Protein AF-0000000079398798 (afdb_homodimer)

pLDDT: mean 82.34, std 15.55, range [30.92, 96.56]

Solvent-accessible surface area (backbone atoms only — not comparable to full-atom values): 11859 Å² total; per-residue (Å²): 121,81,65,70,68,65,65,71,45,61,62,50,46,50,55,50,41,52,49,38,39,76,43,37,66,54,52,76,62,84,69,89,60,56,43,48,58,42,17,48,50,38,45,55,50,44,39,55,56,31,44,76,74,73,40,78,67,57,62,67,59,53,52,48,49,53,50,47,41,52,50,56,71,37,50,87,80,44,53,69,67,56,52,50,50,52,50,51,53,49,50,55,52,52,51,53,52,51,56,54,51,59,69,71,101,119,81,65,66,68,71,48,73,49,63,60,52,46,49,54,50,41,52,49,38,39,77,43,36,65,54,51,80,57,86,69,90,60,55,44,48,58,42,17,48,49,38,47,53,52,43,38,57,58,31,42,76,73,73,39,77,66,59,63,68,59,53,53,48,49,54,51,47,41,53,52,57,70,36,50,87,80,45,51,69,67,55,51,51,50,53,49,52,54,49,50,56,52,52,52,53,53,51,55,55,51,58,70,70,102

Radius of gyration: 20.56 Å; Cα contacts (8 Å, |Δi|>4): 139; chains: 2; bounding box: 32×64×50 Å

Structure (mmCIF, N/CA/C/O backbone):
data_AF-0000000079398798-model_v1
#
loop_
_entity.id
_entity.type
_entity.pdbx_description
1 polymer 'Uncharacterized protein'
#
loop_
_atom_site.group_PDB
_atom_site.id
_atom_site.type_symbol
_atom_site.label_atom_id
_atom_site.label_alt_id
_atom_site.label_comp_id
_atom_site.label_asym_id
_atom_site.label_entity_id
_atom_site.label_seq_id
_atom_site.pdbx_PDB_ins_code
_atom_site.Cartn_x
_atom_site.Cartn_y
_atom_site.Cartn_z
_atom_site.occupancy
_atom_site.B_iso_or_equiv
_atom_site.auth_seq_id
_atom_site.auth_comp_id
_atom_site.auth_asym_id
_atom_site.auth_atom_id
_atom_site.pdbx_PDB_model_num
ATOM 1 N N . GLN A 1 1 ? 6.039 13.078 21.422 1 30.95 1 GLN A N 1
ATOM 2 C CA . GLN A 1 1 ? 4.984 12.078 21.594 1 30.95 1 GLN A CA 1
ATOM 3 C C . GLN A 1 1 ? 4.828 11.227 20.344 1 30.95 1 GLN A C 1
ATOM 5 O O . GLN A 1 1 ? 4.285 10.125 20.406 1 30.95 1 GLN A O 1
ATOM 10 N N . LEU A 1 2 ? 4.879 11.797 19.234 1 42.41 2 LEU A N 1
ATOM 11 C CA . LEU A 1 2 ? 4.887 11.156 17.922 1 42.41 2 LEU A CA 1
ATOM 12 C C . LEU A 1 2 ? 5.922 10.039 17.875 1 42.41 2 LEU A C 1
ATOM 14 O O . LEU A 1 2 ? 6.191 9.477 16.812 1 42.41 2 LEU A O 1
ATOM 18 N N . HIS A 1 3 ? 6.832 10.07 18.875 1 42.47 3 HIS A N 1
ATOM 19 C CA . HIS A 1 3 ? 7.914 9.094 18.906 1 42.47 3 HIS A CA 1
ATOM 20 C C . HIS A 1 3 ? 7.375 7.672 18.828 1 42.47 3 HIS A C 1
ATOM 22 O O . HIS A 1 3 ? 8.078 6.758 18.391 1 42.47 3 HIS A O 1
ATOM 28 N N . GLN A 1 4 ? 6.289 7.559 19.609 1 45.97 4 GLN A N 1
ATOM 29 C CA . GLN A 1 4 ? 5.977 6.199 20.031 1 45.97 4 GLN A CA 1
ATOM 30 C C . GLN A 1 4 ? 5.629 5.32 18.828 1 45.97 4 GLN A C 1
ATOM 32 O O . GLN A 1 4 ? 5.621 4.09 18.938 1 45.97 4 GLN A O 1
ATOM 37 N N . TRP A 1 5 ? 5.047 5.949 17.859 1 48.31 5 TRP A N 1
ATOM 38 C CA . TRP A 1 5 ? 4.516 5.043 16.859 1 48.31 5 TRP A CA 1
ATOM 39 C C . TRP A 1 5 ? 5.617 4.566 15.914 1 48.31 5 TRP A C 1
ATOM 41 O O . TRP A 1 5 ? 5.34 3.959 14.875 1 48.31 5 TRP A O 1
ATOM 51 N N . GLN A 1 6 ? 6.758 5.223 16.016 1 48.44 6 GLN A N 1
ATOM 52 C CA . GLN A 1 6 ? 7.824 4.805 15.117 1 48.44 6 GLN A CA 1
ATOM 53 C C . GLN A 1 6 ? 7.906 3.283 15.031 1 48.44 6 GLN A C 1
ATOM 55 O O . GLN A 1 6 ? 8.492 2.738 14.094 1 48.44 6 GLN A O 1
ATOM 60 N N . GLU A 1 7 ? 7.777 2.717 16.188 1 51.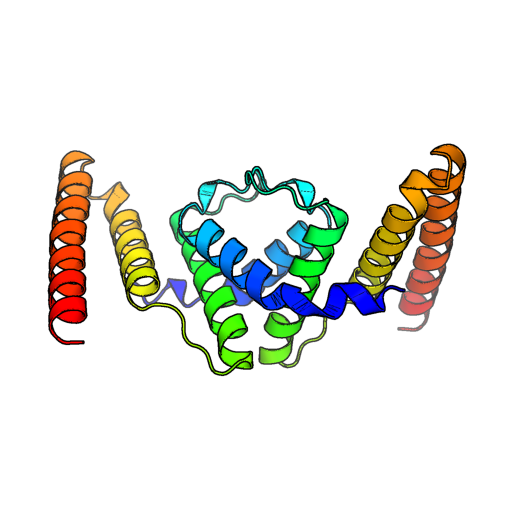09 7 GLU A N 1
ATOM 61 C CA . GLU A 1 7 ? 8.258 1.339 16.25 1 51.09 7 GLU A CA 1
ATOM 62 C C . GLU A 1 7 ? 7.609 0.487 15.156 1 51.09 7 GLU A C 1
ATOM 64 O O . GLU A 1 7 ? 8.297 -0.058 14.297 1 51.09 7 GLU A O 1
ATOM 69 N N . ASP A 1 8 ? 6.602 -0.432 15.438 1 61 8 ASP A N 1
ATOM 70 C CA . ASP A 1 8 ? 6.117 -1.717 14.945 1 61 8 ASP A CA 1
ATOM 71 C C . ASP A 1 8 ? 5.332 -1.545 13.641 1 61 8 ASP A C 1
ATOM 73 O O . ASP A 1 8 ? 4.488 -2.377 13.305 1 61 8 ASP A O 1
ATOM 77 N N . GLY A 1 9 ? 5.625 -0.401 13.016 1 77.81 9 GLY A N 1
ATOM 78 C CA . GLY A 1 9 ? 4.844 -0.151 11.812 1 77.81 9 GLY A CA 1
ATOM 79 C C . GLY A 1 9 ? 5.25 -1.029 10.641 1 77.81 9 GLY A C 1
ATOM 80 O O . GLY A 1 9 ? 4.414 -1.389 9.812 1 77.81 9 GLY A O 1
ATOM 81 N N . SER A 1 10 ? 6.492 -1.399 10.695 1 82.88 10 SER A N 1
ATOM 82 C CA . SER A 1 10 ? 6.984 -2.203 9.578 1 82.88 10 SER A CA 1
ATOM 83 C C . SER A 1 10 ? 6.293 -3.561 9.531 1 82.88 10 SER A C 1
ATOM 85 O O . SER A 1 10 ? 5.879 -4.012 8.461 1 82.88 10 SER A O 1
ATOM 87 N N . GLU A 1 11 ? 6.215 -4.094 10.742 1 84.62 11 GLU A N 1
ATOM 88 C CA . GLU A 1 11 ? 5.562 -5.398 10.797 1 84.62 11 GLU A CA 1
ATOM 89 C C . GLU A 1 11 ? 4.098 -5.305 10.375 1 84.62 11 GLU A C 1
ATOM 91 O O . GLU A 1 11 ? 3.584 -6.188 9.688 1 84.62 11 GLU A O 1
ATOM 96 N N . LYS A 1 12 ? 3.521 -4.23 10.82 1 86.5 12 LYS A N 1
ATOM 97 C CA . LYS A 1 12 ? 2.121 -4.031 10.461 1 86.5 12 LYS A CA 1
ATOM 98 C C . LYS A 1 12 ? 1.965 -3.812 8.961 1 86.5 12 LYS A C 1
ATOM 100 O O . LYS A 1 12 ? 1.035 -4.336 8.344 1 86.5 12 LYS A O 1
ATOM 105 N N . VAL A 1 13 ? 2.816 -3.158 8.391 1 88.56 13 VAL A N 1
ATOM 106 C CA . VAL A 1 13 ? 2.803 -2.891 6.953 1 88.56 13 VAL A CA 1
ATOM 107 C C . VAL A 1 13 ? 2.955 -4.199 6.184 1 88.56 13 VAL A C 1
ATOM 109 O O . VAL A 1 13 ? 2.242 -4.438 5.203 1 88.56 13 VAL A O 1
ATOM 112 N N . ASP A 1 14 ? 3.816 -4.992 6.785 1 89.31 14 ASP A N 1
ATOM 113 C CA . ASP A 1 14 ? 4.035 -6.297 6.16 1 89.31 14 ASP A CA 1
ATOM 114 C C . ASP A 1 14 ? 2.729 -7.082 6.059 1 89.31 14 ASP A C 1
ATOM 116 O O . ASP A 1 14 ? 2.375 -7.57 4.984 1 89.31 14 ASP A O 1
ATOM 120 N N . VAL A 1 15 ? 2.107 -7.129 7.152 1 88.25 15 VAL A N 1
ATOM 121 C CA . VAL A 1 15 ? 0.877 -7.902 7.262 1 88.25 15 VAL A CA 1
ATOM 122 C C . VAL A 1 15 ? -0.188 -7.309 6.34 1 88.25 15 VAL A C 1
ATOM 124 O O . VAL A 1 15 ? -0.876 -8.039 5.625 1 88.25 15 VAL A O 1
ATOM 127 N N . ILE A 1 16 ? -0.268 -6.012 6.281 1 88.56 16 ILE A N 1
ATOM 128 C CA . ILE A 1 16 ? -1.282 -5.316 5.492 1 88.56 16 ILE A CA 1
ATOM 129 C C . ILE A 1 16 ? -0.994 -5.5 4.004 1 88.56 16 ILE A C 1
ATOM 131 O O . ILE A 1 16 ? -1.901 -5.789 3.221 1 88.56 16 ILE A O 1
ATOM 135 N N . LEU A 1 17 ? 0.243 -5.367 3.625 1 91.12 17 LEU A N 1
ATOM 136 C CA . LEU A 1 17 ? 0.594 -5.5 2.217 1 91.12 17 LEU A CA 1
ATOM 137 C C . LEU A 1 17 ? 0.355 -6.926 1.73 1 91.12 17 LEU A C 1
ATOM 139 O O . LEU A 1 17 ? -0.149 -7.133 0.624 1 91.12 17 LEU A O 1
ATOM 143 N N . GLN A 1 18 ? 0.633 -7.863 2.59 1 91.44 18 GLN A N 1
ATOM 144 C CA . GLN A 1 18 ? 0.39 -9.25 2.223 1 91.44 18 GLN A CA 1
ATOM 145 C C . GLN A 1 18 ? -1.103 -9.531 2.066 1 91.44 18 GLN A C 1
ATOM 147 O O . GLN A 1 18 ? -1.515 -10.242 1.151 1 91.44 18 GLN A O 1
ATOM 152 N N . ALA A 1 19 ? -1.822 -8.945 2.975 1 88.62 19 ALA A N 1
ATOM 153 C CA . ALA A 1 19 ? -3.273 -9.094 2.9 1 88.62 19 ALA A CA 1
ATOM 154 C C . ALA A 1 19 ? -3.824 -8.469 1.623 1 88.62 19 ALA A C 1
ATOM 156 O O . ALA A 1 19 ? -4.73 -9.016 0.995 1 88.62 19 ALA A O 1
ATOM 157 N N . LEU A 1 20 ? -3.254 -7.316 1.238 1 88.62 20 LEU A N 1
ATOM 158 C CA . LEU A 1 20 ? -3.693 -6.629 0.028 1 88.62 20 LEU A CA 1
ATOM 159 C C . LEU A 1 20 ? -3.381 -7.461 -1.213 1 88.62 20 LEU A C 1
ATOM 161 O O . LEU A 1 20 ? -4.152 -7.461 -2.174 1 88.62 20 LEU A O 1
ATOM 165 N N . ILE A 1 21 ? -2.309 -8.102 -1.188 1 91.25 21 ILE A N 1
ATOM 166 C CA . ILE A 1 21 ? -1.937 -8.961 -2.305 1 91.25 21 ILE A CA 1
ATOM 167 C C . ILE A 1 21 ? -2.908 -10.133 -2.395 1 91.25 21 ILE A C 1
ATOM 169 O O . ILE A 1 21 ? -3.307 -10.539 -3.49 1 91.25 21 ILE A O 1
ATOM 173 N N . ALA A 1 22 ? -3.301 -10.648 -1.231 1 88.25 22 ALA A N 1
ATOM 174 C CA . ALA A 1 22 ? -4.199 -11.797 -1.182 1 88.25 22 ALA A CA 1
ATOM 175 C C . ALA A 1 22 ? -5.617 -11.406 -1.593 1 88.25 22 ALA A C 1
ATOM 177 O O . ALA A 1 22 ? -6.352 -12.211 -2.166 1 88.25 22 ALA A O 1
ATOM 178 N N . CYS A 1 23 ? -5.934 -10.219 -1.385 1 86.88 23 CYS A N 1
ATOM 179 C CA . CYS A 1 23 ? -7.262 -9.711 -1.702 1 86.88 23 CYS A CA 1
ATOM 180 C C . CYS A 1 23 ? -7.184 -8.328 -2.33 1 86.88 23 CYS A C 1
ATOM 182 O O . CYS A 1 23 ? -7.66 -7.352 -1.75 1 86.88 23 CYS A O 1
ATOM 184 N N . PRO A 1 24 ? -6.777 -8.266 -3.555 1 83.19 24 PRO A N 1
ATOM 185 C CA . PRO A 1 24 ? -6.508 -6.953 -4.148 1 83.19 24 PRO A CA 1
ATOM 186 C C . PRO A 1 24 ? -7.781 -6.156 -4.43 1 83.19 24 PRO A C 1
ATOM 188 O O . PRO A 1 24 ? -7.73 -4.934 -4.562 1 83.19 24 PRO A O 1
ATOM 191 N N . SER A 1 25 ? -8.938 -6.812 -4.469 1 75.12 25 SER A N 1
ATOM 192 C CA . SER A 1 25 ? -10.188 -6.141 -4.82 1 75.12 25 SER A CA 1
ATOM 193 C C . SER A 1 25 ? -10.766 -5.395 -3.625 1 75.12 25 SER A C 1
ATOM 195 O O . SER A 1 25 ? -11.789 -4.715 -3.746 1 75.12 25 SER A O 1
ATOM 197 N N . GLN A 1 26 ? -10.156 -5.391 -2.58 1 69.56 26 GLN A N 1
ATOM 198 C CA . GLN A 1 26 ? -10.703 -4.785 -1.369 1 69.56 26 GLN A CA 1
ATOM 199 C C . GLN A 1 26 ? -10.539 -3.27 -1.391 1 69.56 26 GLN A C 1
ATOM 201 O O . GLN A 1 26 ? -11.141 -2.562 -0.581 1 69.56 26 GLN A O 1
ATOM 206 N N . LEU A 1 27 ? -9.984 -2.74 -2.41 1 63.16 27 LEU A N 1
ATOM 207 C CA . LEU A 1 27 ? -9.844 -1.288 -2.451 1 63.16 27 LEU A CA 1
ATOM 208 C C . LEU A 1 27 ? -10.922 -0.664 -3.33 1 63.16 27 LEU A C 1
ATOM 210 O O . LEU A 1 27 ? -11.305 -1.236 -4.355 1 63.16 27 LEU A O 1
ATOM 214 N N . ARG A 1 28 ? -11.945 0.018 -2.633 1 57.12 28 ARG A N 1
ATOM 215 C CA . ARG A 1 28 ? -13.023 0.655 -3.373 1 57.12 28 ARG A CA 1
ATOM 216 C C . ARG A 1 28 ? -12.516 1.843 -4.18 1 57.12 28 ARG A C 1
ATOM 218 O O . ARG A 1 28 ? -13.281 2.75 -4.512 1 57.12 28 ARG A O 1
ATOM 225 N N . PHE A 1 29 ? -11.211 1.756 -4.496 1 56.06 29 PHE A N 1
ATOM 226 C CA . PHE A 1 29 ? -10.852 3.014 -5.145 1 56.06 29 PHE A CA 1
ATOM 227 C C . PHE A 1 29 ? -11.289 3.014 -6.602 1 56.06 29 PHE A C 1
ATOM 229 O O . PHE A 1 29 ? -11.484 1.952 -7.199 1 56.06 29 PHE A O 1
ATOM 236 N N . GLY A 1 30 ? -11.953 4.012 -7.074 1 48.78 30 GLY A N 1
ATOM 237 C CA . GLY A 1 30 ? -12.469 4.312 -8.398 1 48.78 30 GLY A CA 1
ATOM 238 C C . GLY A 1 30 ? -11.656 3.682 -9.516 1 48.78 30 GLY A C 1
ATOM 239 O O . GLY A 1 30 ? -12.023 3.775 -10.688 1 48.78 30 GLY A O 1
ATOM 240 N N . GLN A 1 31 ? -10.352 3.73 -9.383 1 54.81 31 GLN A N 1
ATOM 241 C CA . GLN A 1 31 ? -9.648 3.467 -10.641 1 54.81 31 GLN A CA 1
ATOM 242 C C . GLN A 1 31 ? -9.797 2.004 -11.055 1 54.81 31 GLN A C 1
ATOM 244 O O . GLN A 1 31 ? -9.75 1.108 -10.211 1 54.81 31 GLN A O 1
ATOM 249 N N . LYS A 1 32 ? -10.039 1.904 -12.234 1 61.38 32 LYS A N 1
ATOM 250 C CA . LYS A 1 32 ? -10.312 0.686 -12.992 1 61.38 32 LYS A CA 1
ATOM 251 C C . LYS A 1 32 ? -9.094 -0.234 -13.008 1 61.38 32 LYS A C 1
ATOM 253 O O . LYS A 1 32 ? -8.242 -0.128 -13.898 1 61.38 32 LYS A O 1
ATOM 258 N N . CYS A 1 33 ? -8.453 -0.68 -12.023 1 67.88 33 CYS A N 1
ATOM 259 C CA . CYS A 1 33 ? -7.402 -1.684 -12.117 1 67.88 33 CYS A CA 1
ATOM 260 C C . CYS A 1 33 ? -7.957 -3.082 -11.867 1 67.88 33 CYS A C 1
ATOM 262 O O . CYS A 1 33 ? -8.812 -3.271 -11.008 1 67.88 33 CYS A O 1
ATOM 264 N N . SER A 1 34 ? -7.75 -3.957 -12.852 1 79.19 34 SER A N 1
ATOM 265 C CA . SER A 1 34 ? -8.094 -5.352 -12.578 1 79.19 34 SER A CA 1
ATOM 266 C C . SER A 1 34 ? -7.52 -5.812 -11.242 1 79.19 34 SER A C 1
ATOM 268 O O . SER A 1 34 ? -6.465 -5.34 -10.82 1 79.19 34 SER A O 1
ATOM 270 N N . PRO A 1 35 ? -8.203 -6.66 -10.555 1 82.56 35 PRO A N 1
ATOM 271 C CA . PRO A 1 35 ? -7.746 -7.141 -9.242 1 82.56 35 PRO A CA 1
ATOM 272 C C . PRO A 1 35 ? -6.348 -7.742 -9.297 1 82.56 35 PRO A C 1
ATOM 274 O O . PRO A 1 35 ? -5.539 -7.52 -8.391 1 82.56 35 PRO A O 1
ATOM 277 N N . GLN A 1 36 ? -6.051 -8.445 -10.352 1 86.81 36 GLN A N 1
ATOM 278 C CA . GLN A 1 36 ? -4.762 -9.125 -10.414 1 86.81 36 GLN A CA 1
ATOM 279 C C . GLN A 1 36 ? -3.635 -8.141 -10.719 1 86.81 36 GLN A C 1
ATOM 281 O O . GLN A 1 36 ? -2.512 -8.312 -10.234 1 86.81 36 GLN A O 1
ATOM 286 N N . ARG A 1 37 ? -4.02 -7.203 -11.508 1 82.75 37 ARG A N 1
ATOM 287 C CA . ARG A 1 37 ? -3.029 -6.164 -11.773 1 82.75 37 ARG A CA 1
ATOM 288 C C . ARG A 1 37 ? -2.717 -5.367 -10.516 1 82.75 37 ARG A C 1
ATOM 290 O O . ARG A 1 37 ? -1.563 -5.008 -10.273 1 82.75 37 ARG A O 1
ATOM 297 N N . LEU A 1 38 ? -3.75 -5.133 -9.797 1 86.12 38 LEU A N 1
ATOM 298 C CA . LEU A 1 38 ? -3.547 -4.43 -8.539 1 86.12 38 LEU A CA 1
ATOM 299 C C . LEU A 1 38 ? -2.703 -5.266 -7.582 1 86.12 38 LEU A C 1
ATOM 301 O O . LEU A 1 38 ? -1.793 -4.746 -6.934 1 86.12 38 LEU A O 1
ATOM 305 N N . GLY A 1 39 ? -3.049 -6.504 -7.516 1 90.19 39 GLY A N 1
ATOM 306 C CA . GLY A 1 39 ? -2.242 -7.383 -6.684 1 90.19 39 GLY A CA 1
ATOM 307 C C . GLY A 1 39 ? -0.769 -7.363 -7.051 1 90.19 39 GLY A C 1
ATOM 308 O O . GLY A 1 39 ? 0.094 -7.379 -6.168 1 90.19 39 GLY A O 1
ATOM 309 N N . TRP A 1 40 ? -0.563 -7.273 -8.344 1 89.56 40 TRP A N 1
ATOM 310 C CA . TRP A 1 40 ? 0.815 -7.215 -8.82 1 89.56 40 TRP A CA 1
ATOM 311 C C . TRP A 1 40 ? 1.499 -5.934 -8.352 1 89.56 40 TRP A C 1
ATOM 313 O O . TRP A 1 40 ? 2.674 -5.953 -7.973 1 89.56 40 TRP A O 1
ATOM 323 N N . LEU A 1 41 ? 0.787 -4.918 -8.406 1 90.38 41 LEU A N 1
ATOM 324 C CA . LEU A 1 41 ? 1.349 -3.654 -7.949 1 90.38 41 LEU A CA 1
ATOM 325 C C . LEU A 1 41 ? 1.706 -3.723 -6.469 1 90.38 41 LEU A C 1
ATOM 327 O O . LEU A 1 41 ? 2.756 -3.227 -6.055 1 90.38 41 LEU A O 1
ATOM 331 N N . TRP A 1 42 ? 0.845 -4.348 -5.641 1 92.06 42 TRP A N 1
ATOM 332 C CA . TRP A 1 42 ? 1.126 -4.49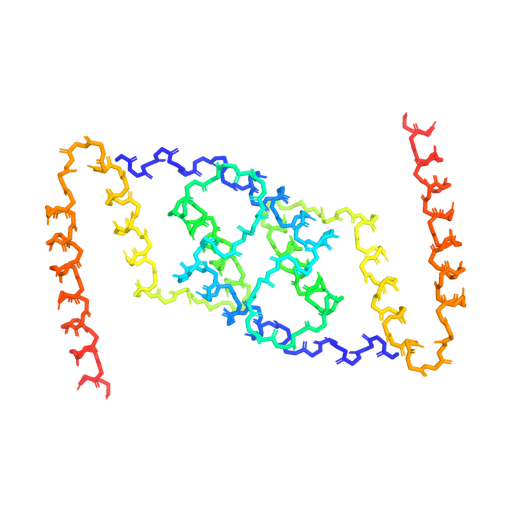2 -4.219 1 92.06 42 TRP A CA 1
ATOM 333 C C . TRP A 1 42 ? 2.328 -5.402 -3.992 1 92.06 42 TRP A C 1
ATOM 335 O O . TRP A 1 42 ? 3.098 -5.203 -3.047 1 92.06 42 TRP A O 1
ATOM 345 N N . LEU A 1 43 ? 2.486 -6.316 -4.793 1 94.06 43 LEU A N 1
ATOM 346 C CA . LEU A 1 43 ? 3.646 -7.195 -4.703 1 94.06 43 LEU A CA 1
ATOM 347 C C . LEU A 1 43 ? 4.938 -6.414 -4.93 1 94.06 43 LEU A C 1
ATOM 349 O O . LEU A 1 43 ? 5.926 -6.621 -4.215 1 94.06 43 LEU A O 1
ATOM 353 N N . LEU A 1 44 ? 4.93 -5.543 -5.914 1 91.69 44 LEU A N 1
ATOM 354 C CA . LEU A 1 44 ? 6.09 -4.691 -6.16 1 91.69 44 LEU A CA 1
ATOM 355 C C . LEU A 1 44 ? 6.414 -3.846 -4.934 1 91.69 44 LEU A C 1
ATOM 357 O O . LEU A 1 44 ? 7.578 -3.73 -4.543 1 91.69 44 LEU A O 1
ATOM 361 N N . VAL A 1 45 ? 5.41 -3.312 -4.363 1 92.69 45 VAL A N 1
ATOM 362 C CA . VAL A 1 45 ? 5.582 -2.469 -3.182 1 92.69 45 VAL A CA 1
ATOM 363 C C . VAL A 1 45 ? 6.168 -3.295 -2.039 1 92.69 45 VAL A C 1
ATOM 365 O O . VAL A 1 45 ? 7.121 -2.867 -1.384 1 92.69 45 VAL A O 1
ATOM 368 N N . LEU A 1 46 ? 5.562 -4.453 -1.842 1 94.62 46 LEU A N 1
ATOM 369 C CA . LEU A 1 46 ? 6.031 -5.312 -0.761 1 94.62 46 LEU A CA 1
ATOM 370 C C . LEU A 1 46 ? 7.488 -5.715 -0.976 1 94.62 46 LEU A C 1
ATOM 372 O O . LEU A 1 46 ? 8.266 -5.762 -0.023 1 94.62 46 LEU A O 1
ATOM 376 N N . GLN A 1 47 ? 7.82 -5.98 -2.152 1 93 47 GLN A N 1
ATOM 377 C CA . GLN A 1 47 ? 9.188 -6.371 -2.471 1 93 47 GLN A CA 1
ATOM 378 C C . GLN A 1 47 ? 10.18 -5.277 -2.078 1 93 47 GLN A C 1
ATOM 380 O O . GLN A 1 47 ? 11.195 -5.551 -1.432 1 93 47 GLN A O 1
ATOM 385 N N . LYS A 1 48 ? 9.875 -4.113 -2.475 1 91.06 48 LYS A N 1
ATOM 386 C CA . LYS A 1 48 ? 10.773 -3.008 -2.143 1 91.06 48 LYS A CA 1
ATOM 387 C C . LYS A 1 48 ? 10.758 -2.725 -0.643 1 91.06 48 LYS A C 1
ATOM 389 O O . LYS A 1 48 ? 11.805 -2.418 -0.057 1 91.06 48 LYS A O 1
ATOM 394 N N . TRP A 1 49 ? 9.672 -2.83 -0.089 1 91.56 49 TRP A N 1
ATOM 395 C CA . TRP A 1 49 ? 9.523 -2.617 1.348 1 91.56 49 TRP A CA 1
ATOM 396 C C . TRP A 1 49 ? 10.383 -3.602 2.135 1 91.56 49 TRP A C 1
ATOM 398 O O . TRP A 1 49 ? 11.156 -3.199 3.008 1 91.56 49 TRP A O 1
ATOM 408 N N . LEU A 1 50 ? 10.25 -4.797 1.771 1 93.5 50 LEU A N 1
ATOM 409 C CA . LEU A 1 50 ? 10.969 -5.836 2.5 1 93.5 50 LEU A CA 1
ATOM 410 C C . LEU A 1 50 ? 12.469 -5.758 2.223 1 93.5 50 LEU A C 1
ATOM 412 O O . LEU A 1 50 ? 13.281 -6.094 3.088 1 93.5 50 LEU A O 1
ATOM 416 N N . SER A 1 51 ? 12.789 -5.324 1.057 1 91.25 51 SER A N 1
ATOM 417 C CA . SER A 1 51 ? 14.195 -5.215 0.683 1 91.25 51 SER A CA 1
ATOM 418 C C . SER A 1 51 ? 14.938 -4.254 1.604 1 91.25 51 SER A C 1
ATOM 420 O O . SER A 1 51 ? 16.125 -4.434 1.863 1 91.25 51 SER A O 1
ATOM 422 N N . TRP A 1 52 ? 14.375 -3.314 2.156 1 85.69 52 TRP A N 1
ATOM 423 C CA . TRP A 1 52 ? 14.992 -2.359 3.07 1 85.69 52 TRP A CA 1
ATOM 424 C C . TRP A 1 52 ? 15.508 -3.061 4.32 1 85.69 52 TRP A C 1
ATOM 426 O O . TRP A 1 52 ? 16.516 -2.656 4.895 1 85.69 52 TRP A O 1
ATOM 436 N N . ASP A 1 53 ? 14.727 -3.951 4.695 1 88.06 53 ASP A N 1
ATOM 437 C CA . ASP A 1 53 ? 15.133 -4.738 5.855 1 88.06 53 ASP A CA 1
ATOM 438 C C . ASP A 1 53 ? 15.898 -5.988 5.43 1 88.06 53 ASP A C 1
ATOM 440 O O . ASP A 1 53 ? 16.156 -6.875 6.246 1 88.06 53 ASP A O 1
ATOM 444 N N . GLN A 1 54 ? 16.234 -6.07 4.199 1 91.75 54 GLN A N 1
ATOM 445 C CA . GLN A 1 54 ? 16.938 -7.215 3.629 1 91.75 54 GLN A CA 1
ATOM 446 C C . GLN A 1 54 ? 16.109 -8.492 3.754 1 91.75 54 GLN A C 1
ATOM 448 O O . GLN A 1 54 ? 16.656 -9.57 3.996 1 91.75 54 GLN A O 1
ATOM 453 N N . LYS A 1 55 ? 14.844 -8.25 3.758 1 93.62 55 LYS A N 1
ATOM 454 C CA . LYS A 1 55 ? 13.922 -9.383 3.703 1 93.62 55 LYS A CA 1
ATOM 455 C C . LYS A 1 55 ? 13.391 -9.594 2.285 1 93.62 55 LYS A C 1
ATOM 457 O O . LYS A 1 55 ? 13.562 -8.727 1.421 1 93.62 55 LYS A O 1
ATOM 462 N N . THR A 1 56 ? 12.852 -10.797 2.076 1 91.69 56 THR A N 1
ATOM 463 C CA . THR A 1 56 ? 12.32 -11.117 0.753 1 91.69 56 THR A CA 1
ATOM 464 C C . THR A 1 56 ? 10.844 -11.484 0.835 1 91.69 56 THR A C 1
ATOM 466 O O . THR A 1 56 ? 10.344 -11.852 1.903 1 91.69 56 THR A O 1
ATOM 469 N N . VAL A 1 57 ? 10.156 -11.289 -0.207 1 92.12 57 VAL A N 1
ATOM 470 C CA . VAL A 1 57 ? 8.758 -11.688 -0.301 1 92.12 57 VAL A CA 1
ATOM 471 C C . VAL A 1 57 ? 8.656 -13.211 -0.358 1 92.12 57 VAL A C 1
ATOM 473 O O . VAL A 1 57 ? 9.461 -13.867 -1.027 1 92.12 57 VAL A O 1
ATOM 476 N N . PRO A 1 58 ? 7.691 -13.766 0.348 1 90.62 58 PRO A N 1
ATOM 477 C CA . PRO A 1 58 ? 7.484 -15.211 0.26 1 90.62 58 PRO A CA 1
ATOM 478 C C . PRO A 1 58 ? 7.297 -15.695 -1.176 1 90.62 58 PRO A C 1
ATOM 480 O O . PRO A 1 58 ? 6.484 -15.133 -1.918 1 90.62 58 PRO A O 1
ATOM 483 N N . ALA A 1 59 ? 7.961 -16.703 -1.499 1 89.31 59 ALA A N 1
ATOM 484 C CA . ALA A 1 59 ? 7.93 -17.234 -2.854 1 89.31 59 ALA A CA 1
ATOM 485 C C . ALA A 1 59 ? 6.516 -17.656 -3.246 1 89.31 59 ALA A C 1
ATOM 487 O O . ALA A 1 59 ? 6.109 -17.484 -4.398 1 89.31 59 ALA A O 1
ATOM 488 N N . ALA A 1 60 ? 5.797 -18.234 -2.266 1 90.19 60 ALA A N 1
ATOM 489 C CA . ALA A 1 60 ? 4.434 -18.688 -2.531 1 90.19 60 ALA A CA 1
ATOM 490 C C . ALA A 1 60 ? 3.547 -17.531 -2.98 1 90.19 60 ALA A C 1
ATOM 492 O O . ALA A 1 60 ? 2.752 -17.688 -3.912 1 90.19 60 ALA A O 1
ATOM 493 N N . LEU A 1 61 ? 3.738 -16.453 -2.293 1 91.69 61 LEU A N 1
ATOM 494 C CA . LEU A 1 61 ? 2.951 -15.266 -2.627 1 91.69 61 LEU A CA 1
ATOM 495 C C . LEU A 1 61 ? 3.318 -14.742 -4.012 1 91.69 61 LEU A C 1
ATOM 497 O O . LEU A 1 61 ? 2.439 -14.375 -4.797 1 91.69 61 LEU A O 1
ATOM 501 N N . GLN A 1 62 ? 4.527 -14.703 -4.301 1 91.38 62 GLN A N 1
ATOM 502 C CA . GLN A 1 62 ? 5.023 -14.258 -5.598 1 91.38 62 GLN A CA 1
ATOM 503 C C . GLN A 1 62 ? 4.527 -15.172 -6.719 1 91.38 62 GLN A C 1
ATOM 505 O O . GLN A 1 62 ? 4.039 -14.688 -7.742 1 91.38 62 GLN A O 1
ATOM 510 N N . ARG A 1 63 ? 4.625 -16.469 -6.566 1 91.69 63 ARG A N 1
ATOM 511 C CA . ARG A 1 63 ? 4.199 -17.453 -7.566 1 91.69 63 ARG A CA 1
ATOM 512 C C . ARG A 1 63 ? 2.695 -17.375 -7.801 1 91.69 63 ARG A C 1
ATOM 514 O O . ARG A 1 63 ? 2.234 -17.422 -8.945 1 91.69 63 ARG A O 1
ATOM 521 N N . GLU A 1 64 ? 2 -17.203 -6.691 1 93 64 GLU A N 1
ATOM 522 C CA . GLU A 1 64 ? 0.546 -17.109 -6.797 1 93 64 GLU A CA 1
ATOM 523 C C . GLU A 1 64 ? 0.118 -15.875 -7.574 1 93 64 GLU A C 1
ATOM 525 O O . GLU A 1 64 ? -0.761 -15.945 -8.43 1 93 64 GLU A O 1
ATOM 530 N N . THR A 1 65 ? 0.728 -14.773 -7.254 1 92.88 65 THR A N 1
ATOM 531 C CA . THR A 1 65 ? 0.38 -13.523 -7.93 1 92.88 65 THR A CA 1
ATOM 532 C C . THR A 1 65 ? 0.672 -13.625 -9.43 1 92.88 65 THR A C 1
ATOM 534 O O . THR A 1 65 ? -0.142 -13.203 -10.25 1 92.88 65 THR A O 1
ATOM 537 N N . LYS A 1 66 ? 1.825 -14.227 -9.711 1 90.81 66 LYS A N 1
ATOM 538 C CA . LYS A 1 66 ? 2.193 -14.383 -11.109 1 90.81 66 LYS A CA 1
ATOM 539 C C . LYS A 1 66 ? 1.224 -15.312 -11.836 1 90.81 66 LYS A C 1
ATOM 541 O O . LYS A 1 66 ? 0.861 -15.07 -12.984 1 90.81 66 LYS A O 1
ATOM 546 N N . PHE A 1 67 ? 0.844 -16.359 -11.188 1 94.56 67 PHE A N 1
ATOM 547 C CA . PHE A 1 67 ? -0.098 -17.297 -11.781 1 94.56 67 PHE A CA 1
ATOM 548 C C . PHE A 1 67 ? -1.451 -16.641 -12.016 1 94.56 67 PHE A C 1
ATOM 550 O O . PHE A 1 67 ? -2.072 -16.844 -13.062 1 94.56 67 PHE A O 1
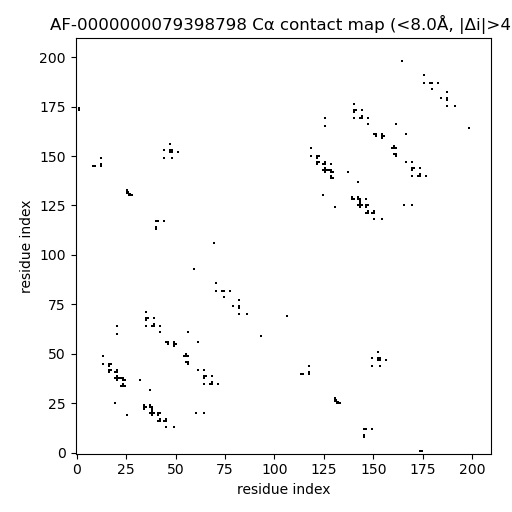ATOM 557 N N . LEU A 1 68 ? -1.927 -15.805 -11.039 1 93 68 LEU A N 1
ATOM 558 C CA . LEU A 1 68 ? -3.203 -15.109 -11.156 1 93 68 LEU A CA 1
ATOM 559 C C . LEU A 1 68 ? -3.172 -14.109 -12.312 1 93 68 LEU A C 1
ATOM 561 O O . LEU A 1 68 ? -4.184 -13.906 -12.984 1 93 68 LEU A O 1
ATOM 565 N N . LEU A 1 69 ? -2.025 -13.516 -12.562 1 90 69 LEU A N 1
ATOM 566 C CA . LEU A 1 69 ? -1.877 -12.633 -13.711 1 90 69 LEU A CA 1
ATOM 567 C C . LEU A 1 69 ? -2.025 -13.414 -15.016 1 90 69 LEU A C 1
ATOM 569 O O . LEU A 1 69 ? -2.631 -12.922 -15.969 1 90 69 LEU A O 1
ATOM 573 N N . LEU A 1 70 ? -1.45 -14.617 -15.031 1 91.5 70 LEU A N 1
ATOM 574 C CA . LEU A 1 70 ? -1.558 -15.477 -16.219 1 91.5 70 LEU A CA 1
ATOM 575 C C . LEU A 1 70 ? -3.008 -15.867 -16.469 1 91.5 70 LEU A C 1
ATOM 577 O O . LEU A 1 70 ? -3.471 -15.844 -17.609 1 91.5 70 LEU A O 1
ATOM 581 N N . LEU A 1 71 ? -3.736 -16.172 -15.414 1 92.12 71 LEU A N 1
ATOM 582 C CA . LEU A 1 71 ? -5.145 -16.531 -15.555 1 92.12 71 LEU A CA 1
ATOM 583 C C . LEU A 1 71 ? -5.945 -15.359 -16.125 1 92.12 71 LEU A C 1
ATOM 585 O O . LEU A 1 71 ? -6.824 -15.555 -16.969 1 92.12 71 LEU A O 1
ATOM 589 N N . GLU A 1 72 ? -5.613 -14.219 -15.688 1 88.44 72 GLU A N 1
ATOM 590 C CA . GLU A 1 72 ? -6.293 -13.023 -16.188 1 88.44 72 GLU A CA 1
ATOM 591 C C . GLU A 1 72 ? -6.043 -12.828 -17.672 1 88.44 72 GLU A C 1
ATOM 593 O O . GLU A 1 72 ? -6.945 -12.438 -18.422 1 88.44 72 GLU A O 1
ATOM 598 N N . GLU A 1 73 ? -4.875 -13.062 -18.047 1 87 73 GLU A N 1
ATOM 599 C CA . GLU A 1 73 ? -4.535 -12.93 -19.453 1 87 73 GLU A CA 1
ATOM 600 C C . GLU A 1 73 ? -5.32 -13.922 -20.312 1 87 73 GLU A C 1
ATOM 602 O O . GLU A 1 73 ? -5.613 -13.656 -21.469 1 87 73 GLU A O 1
ATOM 607 N N . LEU A 1 74 ? -5.684 -14.984 -19.781 1 91.5 74 LEU A N 1
ATOM 608 C CA . LEU A 1 74 ? -6.375 -16.047 -20.5 1 91.5 74 LEU A CA 1
ATOM 609 C C . LEU A 1 74 ? -7.887 -15.883 -20.406 1 91.5 74 LEU A C 1
ATOM 611 O O . LEU A 1 74 ? -8.641 -16.609 -21.031 1 91.5 74 LEU A O 1
ATOM 615 N N . GLU A 1 75 ? -8.352 -14.953 -19.641 1 86.62 75 GLU A N 1
ATOM 616 C CA . GLU A 1 75 ? -9.766 -14.82 -19.297 1 86.62 75 GLU A CA 1
ATOM 617 C C . GLU A 1 75 ? -10.625 -14.672 -20.547 1 86.62 75 GLU A C 1
ATOM 619 O O . GLU A 1 75 ? -11.734 -15.211 -20.609 1 86.62 75 GLU A O 1
ATOM 624 N N . LYS A 1 76 ? -10.141 -13.961 -21.438 1 89.5 76 LYS A N 1
ATOM 625 C CA . LYS A 1 76 ? -10.922 -13.742 -22.656 1 89.5 76 LYS A CA 1
ATOM 626 C C . LYS A 1 76 ? -10.891 -14.977 -23.547 1 89.5 76 LYS A C 1
ATOM 628 O O . LYS A 1 76 ? -11.781 -15.172 -24.375 1 89.5 76 LYS A O 1
ATOM 633 N N . ASP A 1 77 ? -9.93 -15.758 -23.453 1 92.62 77 ASP A N 1
ATOM 634 C CA . ASP A 1 77 ? -9.68 -16.859 -24.359 1 92.62 77 ASP A CA 1
ATOM 635 C C . ASP A 1 77 ? -10.086 -18.203 -23.734 1 92.62 77 ASP A C 1
ATOM 637 O O . ASP A 1 77 ? -10.094 -19.234 -24.406 1 92.62 77 ASP A O 1
ATOM 641 N N . ALA A 1 78 ? -10.352 -18.219 -22.469 1 93.62 78 ALA A N 1
ATOM 642 C CA . ALA A 1 78 ? -10.633 -19.469 -21.75 1 93.62 78 ALA A CA 1
ATOM 643 C C . ALA A 1 78 ? -11.977 -19.391 -21.031 1 93.62 78 ALA A C 1
ATOM 645 O O . ALA A 1 78 ? -12.375 -18.328 -20.547 1 93.62 78 ALA A O 1
ATOM 646 N N . SER A 1 79 ? -12.609 -20.562 -20.922 1 95.62 79 SER A N 1
ATOM 647 C CA . SER A 1 79 ? -13.859 -20.641 -20.172 1 95.62 79 SER A CA 1
ATOM 648 C C . SER A 1 79 ? -13.617 -20.641 -18.672 1 95.62 79 SER A C 1
ATOM 650 O O . SER A 1 79 ? -12.516 -20.969 -18.219 1 95.62 79 SER A O 1
ATOM 652 N N . ASP A 1 80 ? -14.609 -20.312 -17.906 1 94.31 80 ASP A N 1
ATOM 653 C CA . ASP A 1 80 ? -14.508 -20.344 -16.453 1 94.31 80 ASP A CA 1
ATOM 654 C C . ASP A 1 80 ? -14.117 -21.734 -15.953 1 94.31 80 ASP A C 1
ATOM 656 O O . ASP A 1 80 ? -13.383 -21.859 -14.969 1 94.31 80 ASP A O 1
ATOM 660 N N . GLU A 1 81 ? -14.688 -22.656 -16.625 1 96.31 81 GLU A N 1
ATOM 661 C CA . GLU A 1 81 ? -14.375 -24.031 -16.234 1 96.31 81 GLU A CA 1
ATOM 662 C C . GLU A 1 81 ? -12.875 -24.312 -16.375 1 96.31 81 GLU A C 1
ATOM 664 O O . GLU A 1 81 ? -12.258 -24.875 -15.461 1 96.31 81 GLU A O 1
ATOM 669 N N . VAL A 1 82 ? -12.312 -23.922 -17.469 1 96.44 82 VAL A N 1
ATOM 670 C CA . VAL A 1 82 ? -10.891 -24.109 -17.75 1 96.44 82 VAL A CA 1
ATOM 671 C C . VAL A 1 82 ? -10.062 -23.328 -16.734 1 96.44 82 VAL A C 1
ATOM 673 O O . VAL A 1 82 ? -9.078 -23.828 -16.188 1 96.44 82 VAL A O 1
ATOM 676 N N . LEU A 1 83 ? -10.508 -22.125 -16.531 1 95.75 83 LEU A N 1
ATOM 677 C CA . LEU A 1 83 ? -9.766 -21.281 -15.594 1 95.75 83 LEU A CA 1
ATOM 678 C C . LEU A 1 83 ? -9.797 -21.859 -14.188 1 95.75 83 LEU A C 1
ATOM 680 O O . LEU A 1 83 ? -8.781 -21.859 -13.484 1 95.75 83 LEU A O 1
ATOM 684 N N . THR A 1 84 ? -10.977 -22.391 -13.797 1 96.44 84 THR A N 1
ATOM 685 C CA . THR A 1 84 ? -11.109 -23.016 -12.484 1 96.44 84 THR A CA 1
ATOM 686 C C . THR A 1 84 ? -10.211 -24.25 -12.383 1 96.44 84 THR A C 1
ATOM 688 O O . THR A 1 84 ? -9.539 -24.453 -11.367 1 96.44 84 THR A O 1
ATOM 691 N N . GLU A 1 85 ? -10.172 -24.969 -13.375 1 96.5 85 GLU A N 1
ATOM 692 C CA . GLU A 1 85 ? -9.336 -26.172 -13.383 1 96.5 85 GLU A CA 1
ATOM 693 C C . GLU A 1 85 ? -7.855 -25.812 -13.305 1 96.5 85 GLU A C 1
ATOM 695 O O . GLU A 1 85 ? -7.094 -26.469 -12.586 1 96.5 85 GLU A O 1
ATOM 700 N N . LEU A 1 86 ? -7.512 -24.797 -14.094 1 96 86 LEU A N 1
ATOM 701 C CA . LEU A 1 86 ? -6.125 -24.344 -14.07 1 96 86 LEU A CA 1
ATOM 702 C C . LEU A 1 86 ? -5.734 -23.859 -12.68 1 96 86 LEU A C 1
ATOM 704 O O . LEU A 1 86 ? -4.645 -24.172 -12.195 1 96 86 LEU A O 1
ATOM 708 N N . TYR A 1 87 ? -6.59 -23.172 -12.039 1 94.88 87 TYR A N 1
ATOM 709 C CA . TYR A 1 87 ? -6.305 -22.656 -10.703 1 94.88 87 TYR A CA 1
ATOM 710 C C . TYR A 1 87 ? -6.168 -23.797 -9.695 1 94.88 87 TYR A C 1
ATOM 712 O O . TYR A 1 87 ? -5.246 -23.797 -8.875 1 94.88 87 TYR A O 1
ATOM 720 N N . GLU A 1 88 ? -7.066 -24.75 -9.719 1 95.69 88 GLU A N 1
ATOM 721 C CA . GLU A 1 88 ? -7.023 -25.891 -8.812 1 95.69 88 GLU A CA 1
ATOM 722 C C . GLU A 1 88 ? -5.734 -26.703 -8.992 1 95.69 88 GLU A C 1
ATOM 724 O O . GLU A 1 88 ? -5.129 -27.141 -8.008 1 95.69 88 GLU A O 1
ATOM 729 N N . ALA A 1 89 ? -5.359 -26.922 -10.211 1 94.62 89 ALA A N 1
ATOM 730 C CA . ALA A 1 89 ? -4.109 -27.609 -10.492 1 94.62 89 ALA A CA 1
ATOM 731 C C . ALA A 1 89 ? -2.918 -26.859 -9.906 1 94.62 89 ALA A C 1
ATOM 733 O O . ALA A 1 89 ? -2.018 -27.469 -9.328 1 94.62 89 ALA A O 1
ATOM 734 N N . PHE A 1 90 ? -2.943 -25.594 -10.07 1 95.19 90 PHE A N 1
ATOM 735 C CA . PHE A 1 90 ? -1.896 -24.766 -9.5 1 95.19 90 PHE A CA 1
ATOM 736 C C . PHE A 1 90 ? -1.832 -24.938 -7.984 1 95.19 90 PHE A C 1
ATOM 738 O O . PHE A 1 90 ? -0.75 -25.109 -7.422 1 95.19 90 PHE A O 1
ATOM 745 N N . GLU A 1 91 ? -3.002 -24.859 -7.391 1 92.06 91 GLU A N 1
ATOM 746 C CA . GLU A 1 91 ? -3.059 -25 -5.938 1 92.06 91 GLU A CA 1
ATOM 747 C C . GLU A 1 91 ? -2.533 -26.359 -5.484 1 92.06 91 GLU A C 1
ATOM 749 O O . GLU A 1 91 ? -1.808 -26.453 -4.492 1 92.06 91 GLU A O 1
ATOM 754 N N . CYS A 1 92 ? -2.912 -27.312 -6.145 1 92 92 CYS A N 1
ATOM 755 C CA . CYS A 1 92 ? -2.467 -28.672 -5.828 1 92 92 CYS A CA 1
ATOM 756 C C . CYS A 1 92 ? -0.95 -28.781 -5.922 1 92 92 CYS A C 1
ATOM 758 O O . CYS A 1 92 ? -0.314 -29.406 -5.078 1 92 92 CYS A O 1
ATOM 760 N N . THR A 1 93 ? -0.393 -28.094 -6.891 1 91.12 93 THR A N 1
ATOM 761 C CA . THR A 1 93 ? 1.053 -28.125 -7.082 1 91.12 93 THR A CA 1
ATOM 762 C C . THR A 1 93 ? 1.76 -27.328 -5.98 1 91.12 93 THR A C 1
ATOM 764 O O . THR A 1 93 ? 2.809 -27.75 -5.488 1 91.12 93 THR A O 1
ATOM 767 N N . GLN A 1 94 ? 1.213 -26.203 -5.57 1 87.75 94 GLN A N 1
ATOM 768 C CA . GLN A 1 94 ? 1.828 -25.359 -4.543 1 87.75 94 GLN A CA 1
ATOM 769 C C . GLN A 1 94 ? 1.832 -26.078 -3.189 1 87.75 94 GLN A C 1
ATOM 771 O O . GLN A 1 94 ? 2.789 -25.953 -2.422 1 87.75 94 GLN A O 1
ATOM 776 N N . ASN A 1 95 ? 0.743 -26.656 -2.875 1 82.88 95 ASN A N 1
ATOM 777 C CA . ASN A 1 95 ? 0.626 -27.375 -1.61 1 82.88 95 ASN A CA 1
ATOM 778 C C . ASN A 1 95 ? 1.601 -28.547 -1.539 1 82.88 95 ASN A C 1
ATOM 780 O O . ASN A 1 95 ? 2.139 -28.844 -0.473 1 82.88 95 ASN A O 1
ATOM 784 N N . ARG A 1 96 ? 1.796 -29.172 -2.578 1 78.25 96 ARG A N 1
ATOM 785 C CA . ARG A 1 96 ? 2.76 -30.266 -2.617 1 78.25 96 ARG A CA 1
ATOM 786 C C . ARG A 1 96 ? 4.176 -29.75 -2.361 1 78.25 96 ARG A C 1
ATOM 788 O O . ARG A 1 96 ? 4.949 -30.391 -1.646 1 78.25 96 ARG A O 1
ATOM 795 N N . HIS A 1 97 ? 4.398 -28.625 -2.875 1 75.38 97 HIS A N 1
ATOM 796 C CA . HIS A 1 97 ? 5.719 -28.031 -2.688 1 75.38 97 HIS A CA 1
ATOM 797 C C . HIS A 1 97 ? 5.918 -27.578 -1.245 1 75.38 97 HIS A C 1
ATOM 799 O O . HIS A 1 97 ? 7.004 -27.734 -0.685 1 75.38 97 HIS A O 1
ATOM 805 N N . GLU A 1 98 ? 4.973 -27.016 -0.541 1 72.62 98 GLU A N 1
ATOM 806 C CA . GLU A 1 98 ? 5.062 -26.547 0.835 1 72.62 98 GLU A CA 1
ATOM 807 C C . GLU A 1 98 ? 5.199 -27.703 1.817 1 72.62 98 GLU A C 1
ATOM 809 O O . GLU A 1 98 ? 5.957 -27.625 2.785 1 72.62 98 GLU A O 1
ATOM 814 N N . SER A 1 99 ? 4.379 -28.703 1.557 1 71.62 99 SER A N 1
ATOM 815 C CA . SER A 1 99 ? 4.465 -29.891 2.4 1 71.62 99 SER A CA 1
ATOM 816 C C . SER A 1 99 ? 5.844 -30.531 2.311 1 71.62 99 SER A C 1
ATOM 818 O O . SER A 1 99 ? 6.387 -31 3.316 1 71.62 99 SER A O 1
ATOM 820 N N . ASP A 1 100 ? 6.379 -30.562 1.204 1 69.81 100 ASP A N 1
ATOM 821 C CA . ASP A 1 100 ? 7.703 -31.156 1.012 1 69.81 100 ASP A CA 1
ATOM 822 C C . ASP A 1 100 ? 8.773 -30.312 1.709 1 69.81 100 ASP A C 1
ATOM 824 O O . ASP A 1 100 ? 9.75 -30.859 2.24 1 69.81 100 ASP A O 1
ATOM 828 N N . ARG A 1 101 ? 8.609 -28.984 1.717 1 58.78 101 ARG A N 1
ATOM 829 C CA . ARG A 1 101 ? 9.547 -28.078 2.373 1 58.78 101 ARG A CA 1
ATOM 830 C C . ARG A 1 101 ? 9.469 -28.219 3.889 1 58.78 101 ARG A C 1
ATOM 832 O O . ARG A 1 101 ? 10.492 -28.172 4.574 1 58.78 101 ARG A O 1
ATOM 839 N N . LYS A 1 102 ? 8.375 -28.219 4.438 1 64.25 102 LYS A N 1
ATOM 840 C CA . LYS A 1 102 ? 8.203 -28.391 5.875 1 64.25 102 LYS A CA 1
ATOM 841 C C . LYS A 1 102 ? 8.781 -29.734 6.348 1 64.25 102 LYS A C 1
ATOM 843 O O . LYS A 1 102 ? 9.156 -29.875 7.512 1 64.25 102 LYS A O 1
ATOM 848 N N . ARG A 1 103 ? 8.742 -30.766 5.539 1 58.91 103 ARG A N 1
ATOM 849 C CA . ARG A 1 103 ? 9.273 -32.094 5.871 1 58.91 103 ARG A CA 1
ATOM 850 C C . ARG A 1 103 ? 10.797 -32.094 5.871 1 58.91 103 ARG A C 1
ATOM 852 O O . ARG A 1 103 ? 11.43 -32.969 6.465 1 58.91 103 ARG A O 1
ATOM 859 N N . LYS A 1 104 ? 11.266 -31.328 5.199 1 57.72 104 LYS A N 1
ATOM 860 C CA . LYS A 1 104 ? 12.727 -31.328 5.129 1 57.72 104 LYS A CA 1
ATOM 861 C C . LYS A 1 104 ? 13.336 -30.438 6.203 1 57.72 104 LYS A C 1
ATOM 863 O O . LYS A 1 104 ? 14.523 -30.547 6.52 1 57.72 104 LYS A O 1
ATOM 868 N N . ASN A 1 105 ? 12.617 -29.375 6.68 1 49.25 105 ASN A N 1
ATOM 869 C CA . ASN A 1 105 ? 13.203 -28.594 7.766 1 49.25 105 ASN A CA 1
ATOM 870 C C . ASN A 1 105 ? 12.891 -29.219 9.125 1 49.25 105 ASN A C 1
ATOM 872 O O . ASN A 1 105 ? 11.75 -29.578 9.406 1 49.25 105 ASN A O 1
ATOM 876 N N . GLN B 1 1 ? 4.926 -12.977 -22.594 1 30.92 1 GLN B N 1
ATOM 877 C CA . GLN B 1 1 ? 3.742 -12.117 -22.578 1 30.92 1 GLN B CA 1
ATOM 878 C C . GLN B 1 1 ? 3.662 -11.312 -21.281 1 30.92 1 GLN B C 1
ATOM 880 O O . GLN B 1 1 ? 3.053 -10.242 -21.234 1 30.92 1 GLN B O 1
ATOM 885 N N . LEU B 1 2 ? 3.938 -11.922 -20.203 1 42.16 2 LEU B N 1
ATOM 886 C CA . LEU B 1 2 ? 4.082 -11.305 -18.891 1 42.16 2 LEU B CA 1
ATOM 887 C C . LEU B 1 2 ? 4.992 -10.086 -18.969 1 42.16 2 LEU B C 1
ATOM 889 O O . LEU B 1 2 ? 5.352 -9.516 -17.922 1 42.16 2 LEU B O 1
ATOM 893 N N . HIS B 1 3 ? 5.754 -10.047 -20.078 1 42.12 3 HIS B N 1
ATOM 894 C CA . HIS B 1 3 ? 6.727 -8.969 -20.219 1 42.12 3 HIS B CA 1
ATOM 895 C C . HIS B 1 3 ? 6.07 -7.602 -20.062 1 42.12 3 HIS B C 1
ATOM 897 O O . HIS B 1 3 ? 6.73 -6.637 -19.672 1 42.12 3 HIS B O 1
ATOM 903 N N . GLN B 1 4 ? 4.879 -7.617 -20.734 1 45.69 4 GLN B N 1
ATOM 904 C CA . GLN B 1 4 ? 4.387 -6.285 -21.062 1 45.69 4 GLN B CA 1
ATOM 905 C C . GLN B 1 4 ? 4.109 -5.473 -19.797 1 45.69 4 GLN B C 1
ATOM 907 O O . GLN B 1 4 ? 3.934 -4.254 -19.859 1 45.69 4 GLN B O 1
ATOM 912 N N . TRP B 1 5 ? 3.693 -6.18 -18.797 1 47.97 5 TRP B N 1
ATOM 913 C CA . TRP B 1 5 ? 3.24 -5.352 -17.688 1 47.97 5 TRP B CA 1
ATOM 914 C C . TRP B 1 5 ? 4.426 -4.785 -16.922 1 47.97 5 TRP B C 1
ATOM 916 O O . TRP B 1 5 ? 4.27 -4.293 -15.797 1 47.97 5 TRP B O 1
ATOM 926 N N . GLN B 1 6 ? 5.59 -5.297 -17.281 1 49.06 6 GLN B N 1
ATOM 927 C CA . GLN B 1 6 ? 6.707 -4.629 -16.625 1 49.06 6 GLN B CA 1
ATOM 928 C C . GLN B 1 6 ? 6.465 -3.127 -16.516 1 49.06 6 GLN B C 1
ATOM 930 O O . GLN B 1 6 ? 7.34 -2.381 -16.062 1 49.06 6 GLN B O 1
ATOM 935 N N . GLU B 1 7 ? 5.566 -2.74 -17.391 1 50.44 7 GLU B N 1
ATOM 936 C CA . GLU B 1 7 ? 5.434 -1.3 -17.578 1 50.44 7 GLU B CA 1
ATOM 937 C C . GLU B 1 7 ? 5.363 -0.569 -16.234 1 50.44 7 GLU B C 1
ATOM 939 O O . GLU B 1 7 ? 5.141 -1.19 -15.203 1 50.44 7 GLU B O 1
ATOM 944 N N . ASP B 1 8 ? 5.012 0.828 -16.156 1 61.12 8 ASP B N 1
ATOM 945 C CA . ASP B 1 8 ? 5.012 2.053 -15.367 1 61.12 8 ASP B CA 1
ATOM 946 C C . ASP B 1 8 ? 4.254 1.857 -14.055 1 61.12 8 ASP B C 1
ATOM 948 O O . ASP B 1 8 ? 3.309 2.594 -13.766 1 61.12 8 ASP B O 1
ATOM 952 N N . GLY B 1 9 ? 4.352 0.578 -13.594 1 77.5 9 GLY B N 1
ATOM 953 C CA . GLY B 1 9 ? 3.67 0.306 -12.344 1 77.5 9 GLY B CA 1
ATOM 954 C C . GLY B 1 9 ? 4.098 1.231 -11.219 1 77.5 9 GLY B C 1
ATOM 955 O O . GLY B 1 9 ? 3.32 1.499 -10.297 1 77.5 9 GLY B O 1
ATOM 956 N N . SER B 1 10 ? 5.246 1.698 -11.414 1 82.62 10 SER B N 1
ATOM 957 C CA . SER B 1 10 ? 5.758 2.559 -10.359 1 82.62 10 SER B CA 1
ATOM 958 C C . SER B 1 10 ? 4.934 3.836 -10.234 1 82.62 10 SER B C 1
ATOM 960 O O . SER B 1 10 ? 4.578 4.246 -9.125 1 82.62 10 SER B O 1
ATOM 962 N N . GLU B 1 11 ? 4.676 4.34 -11.445 1 84.44 11 GLU B N 1
ATOM 963 C CA . GLU B 1 11 ? 3.889 5.57 -11.422 1 84.44 11 GLU B CA 1
ATOM 964 C C . GLU B 1 11 ? 2.49 5.324 -10.867 1 84.44 11 GLU B C 1
ATOM 966 O O . GLU B 1 11 ? 1.957 6.152 -10.125 1 84.44 11 GLU B O 1
ATOM 971 N N . LYS B 1 12 ? 1.985 4.191 -11.266 1 86.06 12 LYS B N 1
ATOM 972 C CA . LYS B 1 12 ? 0.656 3.848 -10.773 1 86.06 12 LYS B CA 1
ATOM 973 C C . LYS B 1 12 ? 0.674 3.621 -9.266 1 86.06 12 LYS B C 1
ATOM 975 O O . LYS B 1 12 ? -0.239 4.051 -8.555 1 86.06 12 LYS B O 1
ATOM 980 N N . VAL B 1 13 ? 1.646 3.059 -8.781 1 88.25 13 VAL B N 1
ATOM 981 C CA . VAL B 1 13 ? 1.804 2.799 -7.352 1 88.25 13 VAL B CA 1
ATOM 982 C C . VAL B 1 13 ? 1.892 4.121 -6.594 1 88.25 13 VAL B C 1
ATOM 984 O O . VAL B 1 13 ? 1.255 4.289 -5.551 1 88.25 13 VAL B O 1
ATOM 987 N N . ASP B 1 14 ? 2.607 5.004 -7.277 1 89.38 14 ASP B N 1
ATOM 988 C CA . ASP B 1 14 ? 2.748 6.32 -6.672 1 89.38 14 ASP B CA 1
ATOM 989 C C . ASP B 1 14 ? 1.386 6.973 -6.441 1 89.38 14 ASP B C 1
ATOM 991 O O . ASP B 1 14 ? 1.087 7.426 -5.336 1 89.38 14 ASP B O 1
ATOM 995 N N . VAL B 1 15 ? 0.65 6.938 -7.469 1 88.19 15 VAL B N 1
ATOM 996 C CA . VAL B 1 15 ? -0.659 7.582 -7.453 1 88.19 15 VAL B CA 1
ATOM 997 C C . VAL B 1 15 ? -1.562 6.891 -6.438 1 88.19 15 VAL B C 1
ATOM 999 O O . VAL B 1 15 ? -2.25 7.551 -5.652 1 88.19 15 VAL B O 1
ATOM 1002 N N . ILE B 1 16 ? -1.505 5.586 -6.371 1 88.5 16 ILE B N 1
ATOM 1003 C CA . ILE B 1 16 ? -2.361 4.797 -5.492 1 88.5 16 ILE B CA 1
ATOM 1004 C C . ILE B 1 16 ? -1.947 5.016 -4.039 1 88.5 16 ILE B C 1
ATOM 1006 O O . ILE B 1 16 ? -2.797 5.215 -3.168 1 88.5 16 ILE B O 1
ATOM 1010 N N . LEU B 1 17 ? -0.676 5.012 -3.793 1 91.12 17 LEU B N 1
ATOM 1011 C CA . LEU B 1 17 ? -0.205 5.188 -2.424 1 91.12 17 LEU B CA 1
ATOM 1012 C C . LEU B 1 17 ? -0.54 6.582 -1.907 1 91.12 17 LEU B C 1
ATOM 1014 O O . LEU B 1 17 ? -0.953 6.738 -0.756 1 91.12 17 LEU B O 1
ATOM 1018 N N . GLN B 1 18 ? -0.435 7.535 -2.791 1 91.69 18 GLN B N 1
ATOM 1019 C CA . GLN B 1 18 ? -0.784 8.898 -2.395 1 91.69 18 GLN B CA 1
ATOM 1020 C C . GLN B 1 18 ? -2.275 9.016 -2.094 1 91.69 18 GLN B C 1
ATOM 1022 O O . GLN B 1 18 ? -2.668 9.688 -1.14 1 91.69 18 GLN B O 1
ATOM 1027 N N . ALA B 1 19 ? -3.018 8.359 -2.922 1 88.81 19 ALA B N 1
ATOM 1028 C CA . ALA B 1 19 ? -4.461 8.359 -2.705 1 88.81 19 ALA B CA 1
ATOM 1029 C C . ALA B 1 19 ? -4.816 7.68 -1.386 1 88.81 19 ALA B C 1
ATOM 1031 O O . ALA B 1 19 ? -5.715 8.133 -0.67 1 88.81 19 ALA B O 1
ATOM 1032 N N . LEU B 1 20 ? -4.094 6.594 -1.059 1 88.69 20 LEU B N 1
ATOM 1033 C CA . LEU B 1 20 ? -4.344 5.871 0.184 1 88.69 20 LEU B CA 1
ATOM 1034 C C . LEU B 1 20 ? -3.998 6.734 1.393 1 88.69 20 LEU B C 1
ATOM 1036 O O . LEU B 1 20 ? -4.672 6.664 2.424 1 88.69 20 LEU B O 1
ATOM 1040 N N . ILE B 1 21 ? -3 7.484 1.257 1 91.44 21 ILE B N 1
ATOM 1041 C CA . ILE B 1 21 ? -2.613 8.391 2.336 1 91.44 21 ILE B CA 1
ATOM 1042 C C . ILE B 1 21 ? -3.689 9.453 2.525 1 91.44 21 ILE B C 1
ATOM 1044 O O . ILE B 1 21 ? -4.016 9.82 3.658 1 91.44 21 ILE B O 1
ATOM 1048 N N . ALA B 1 22 ? -4.242 9.922 1.415 1 88.5 22 ALA B N 1
ATOM 1049 C CA . ALA B 1 22 ? -5.258 10.969 1.46 1 88.5 22 ALA B CA 1
ATOM 1050 C C . ALA B 1 22 ? -6.578 10.43 2.004 1 88.5 22 ALA B C 1
ATOM 1052 O O . ALA B 1 22 ? -7.332 11.156 2.654 1 88.5 22 ALA B O 1
ATOM 1053 N N . CYS B 1 23 ? -6.785 9.211 1.814 1 87.06 23 CYS B N 1
ATOM 1054 C CA . CYS B 1 23 ? -8.016 8.57 2.258 1 87.06 23 CYS B CA 1
ATOM 1055 C C . CYS B 1 23 ? -7.727 7.195 2.855 1 87.06 23 CYS B C 1
ATOM 1057 O O . CYS B 1 23 ? -8.156 6.176 2.316 1 87.06 23 CYS B O 1
ATOM 1059 N N . PRO B 1 24 ? -7.207 7.164 4.043 1 83.5 24 PRO B N 1
ATOM 1060 C CA . PRO B 1 24 ? -6.742 5.887 4.59 1 83.5 24 PRO B CA 1
ATOM 1061 C C . PRO B 1 24 ? -7.891 4.957 4.98 1 83.5 24 PRO B C 1
ATOM 1063 O O . PRO B 1 24 ? -7.699 3.744 5.09 1 83.5 24 PRO B O 1
ATOM 1066 N N . SER B 1 25 ? -9.094 5.477 5.152 1 75.56 25 SER B N 1
ATOM 1067 C CA . SER B 1 25 ? -10.219 4.676 5.617 1 75.56 25 SER B CA 1
ATOM 1068 C C . SER B 1 25 ? -10.844 3.881 4.473 1 75.56 25 SER B C 1
ATOM 1070 O O . SER B 1 25 ? -11.773 3.1 4.688 1 75.56 25 SER B O 1
ATOM 1072 N N . GLN B 1 26 ? -10.359 3.973 3.387 1 69.94 26 GLN B N 1
ATOM 1073 C CA . GLN B 1 26 ? -10.961 3.316 2.229 1 69.94 26 GLN B CA 1
ATOM 1074 C C . GLN B 1 26 ? -10.641 1.824 2.213 1 69.94 26 GLN B C 1
ATOM 1076 O O . GLN B 1 26 ? -11.266 1.055 1.485 1 69.94 26 GLN B O 1
ATOM 1081 N N . LEU B 1 27 ? -9.906 1.363 3.139 1 63.19 27 LEU B N 1
ATOM 1082 C CA . LEU B 1 27 ? -9.617 -0.066 3.148 1 63.19 27 LEU B CA 1
ATOM 1083 C C . LEU B 1 27 ? -10.516 -0.797 4.137 1 63.19 27 LEU B C 1
ATOM 1085 O O . LEU B 1 27 ? -10.836 -0.269 5.207 1 63.19 27 LEU B O 1
ATOM 1089 N N . ARG B 1 28 ? -11.539 -1.574 3.57 1 57.09 28 ARG B N 1
ATOM 1090 C CA . ARG B 1 28 ? -12.461 -2.32 4.422 1 57.09 28 ARG B CA 1
ATOM 1091 C C . ARG B 1 28 ? -11.742 -3.457 5.141 1 57.09 28 ARG B C 1
ATOM 1093 O O . ARG B 1 28 ? -11.922 -4.629 4.801 1 57.09 28 ARG B O 1
ATOM 1100 N N . PHE B 1 29 ? -10.453 -3.197 5.379 1 55.91 29 PHE B N 1
ATOM 1101 C CA . PHE B 1 29 ? -9.883 -4.398 5.98 1 55.91 29 PHE B CA 1
ATOM 1102 C C . PHE B 1 29 ? -10.188 -4.457 7.473 1 55.91 29 PHE B C 1
ATOM 1104 O O . PHE B 1 29 ? -10.469 -3.43 8.094 1 55.91 29 PHE B O 1
ATOM 1111 N N . GLY B 1 30 ? -10.664 -5.539 7.969 1 48.78 30 GLY B N 1
ATOM 1112 C CA . GLY B 1 30 ? -11.023 -5.887 9.336 1 48.78 30 GLY B CA 1
ATOM 1113 C C . GLY B 1 30 ? -10.188 -5.168 10.375 1 48.78 30 GLY B C 1
ATOM 1114 O O . GLY B 1 30 ? -10.438 -5.297 11.578 1 48.78 30 GLY B O 1
ATOM 1115 N N . GLN B 1 31 ? -8.906 -5.07 10.148 1 54.47 31 GLN B N 1
ATOM 1116 C CA . GLN B 1 31 ? -8.125 -4.719 11.328 1 54.47 31 GLN B CA 1
ATOM 1117 C C . GLN B 1 31 ? -8.391 -3.277 11.758 1 54.47 31 GLN B C 1
ATOM 1119 O O . GLN B 1 31 ? -8.508 -2.387 10.914 1 54.47 31 GLN B O 1
ATOM 1124 N N . LYS B 1 32 ? -8.469 -3.215 12.961 1 60.88 32 LYS B N 1
ATOM 1125 C CA . LYS B 1 32 ? -8.805 -2.025 13.742 1 60.88 32 LYS B CA 1
ATOM 1126 C C . LYS B 1 32 ? -7.695 -0.98 13.656 1 60.88 32 LYS B C 1
ATOM 1128 O O . LYS B 1 32 ? -6.746 -1.001 14.438 1 60.88 32 LYS B O 1
ATOM 1133 N N . CYS B 1 33 ? -7.219 -0.453 12.625 1 68.56 33 CYS B N 1
ATOM 1134 C CA . CYS B 1 33 ? -6.281 0.665 12.633 1 68.56 33 CYS B CA 1
ATOM 1135 C C . CYS B 1 33 ? -7.012 1.989 12.438 1 68.56 33 CYS B C 1
ATOM 1137 O O . CYS B 1 33 ? -7.957 2.072 11.648 1 68.56 33 CYS B O 1
ATOM 1139 N N . SER B 1 34 ? -6.812 2.881 13.406 1 79.56 34 SER B N 1
ATOM 1140 C CA . SER B 1 34 ? -7.336 4.219 13.164 1 79.56 34 SER B CA 1
ATOM 1141 C C . SER B 1 34 ? -6.949 4.723 11.773 1 79.56 34 SER B C 1
ATOM 1143 O O . SER B 1 34 ? -5.898 4.359 11.25 1 79.56 34 SER B O 1
ATOM 1145 N N . PRO B 1 35 ? -7.777 5.496 11.164 1 83.25 35 PRO B N 1
ATOM 1146 C CA . PRO B 1 35 ? -7.5 6.008 9.82 1 83.25 35 PRO B CA 1
ATOM 1147 C C . PRO B 1 35 ? -6.172 6.75 9.734 1 83.25 35 PRO B C 1
ATOM 1149 O O . PRO B 1 35 ? -5.438 6.602 8.75 1 83.25 35 PRO B O 1
ATOM 1152 N N . GLN B 1 36 ? -5.848 7.488 10.75 1 87.12 36 GLN B N 1
ATOM 1153 C CA . GLN B 1 36 ? -4.633 8.297 10.695 1 87.12 36 GLN B CA 1
ATOM 1154 C C . GLN B 1 36 ? -3.389 7.434 10.883 1 87.12 36 GLN B C 1
ATOM 1156 O O . GLN B 1 36 ? -2.34 7.711 10.297 1 87.12 36 GLN B O 1
ATOM 1161 N N . ARG B 1 37 ? -3.594 6.465 11.703 1 83.06 37 ARG B N 1
ATOM 1162 C CA . ARG B 1 37 ? -2.482 5.531 11.867 1 83.06 37 ARG B CA 1
ATOM 1163 C C . ARG B 1 37 ? -2.215 4.766 10.578 1 83.06 37 ARG B C 1
ATOM 1165 O O . ARG B 1 37 ? -1.06 4.523 10.219 1 83.06 37 ARG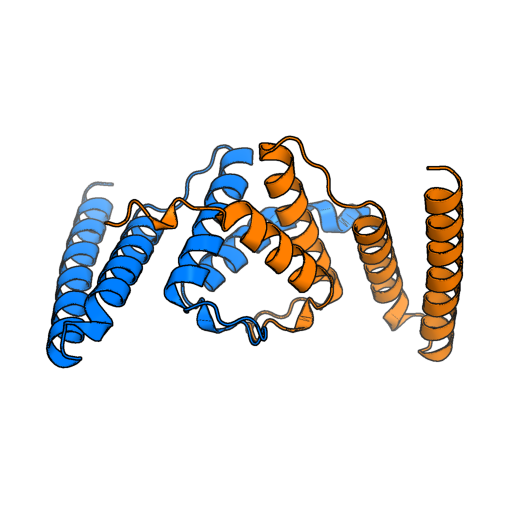 B O 1
ATOM 1172 N N . LEU B 1 38 ? -3.291 4.422 9.969 1 86.5 38 LEU B N 1
ATOM 1173 C CA . LEU B 1 38 ? -3.141 3.738 8.688 1 86.5 38 LEU B CA 1
ATOM 1174 C C . LEU B 1 38 ? -2.49 4.652 7.656 1 86.5 38 LEU B C 1
ATOM 1176 O O . LEU B 1 38 ? -1.604 4.223 6.91 1 86.5 38 LEU B O 1
ATOM 1180 N N . GLY B 1 39 ? -2.965 5.852 7.641 1 90.44 39 GLY B N 1
ATOM 1181 C CA . GLY B 1 39 ? -2.34 6.805 6.738 1 90.44 39 GLY B CA 1
ATOM 1182 C C . GLY B 1 39 ? -0.843 6.938 6.953 1 90.44 39 GLY B C 1
ATOM 1183 O O . GLY B 1 39 ? -0.079 7.043 5.992 1 90.44 39 GLY B O 1
ATOM 1184 N N . TRP B 1 40 ? -0.495 6.883 8.219 1 89.94 40 TRP B N 1
ATOM 1185 C CA . TRP B 1 40 ? 0.922 6.969 8.555 1 89.94 40 TRP B CA 1
ATOM 1186 C C . TRP B 1 40 ? 1.685 5.766 8.016 1 89.94 40 TRP B C 1
ATOM 1188 O O . TRP B 1 40 ? 2.809 5.898 7.527 1 89.94 40 TRP B O 1
ATOM 1198 N N . LEU B 1 41 ? 1.076 4.684 8.141 1 90.56 41 LEU B N 1
ATOM 1199 C CA . LEU B 1 41 ? 1.718 3.479 7.617 1 90.56 41 LEU B CA 1
ATOM 1200 C C . LEU B 1 41 ? 1.919 3.578 6.109 1 90.56 41 LEU B C 1
ATOM 1202 O O . LEU B 1 41 ? 2.973 3.195 5.594 1 90.56 41 LEU B O 1
ATOM 1206 N N . TRP B 1 42 ? 0.917 4.098 5.383 1 92.12 42 TRP B N 1
ATOM 1207 C CA . TRP B 1 42 ? 1.041 4.266 3.938 1 92.12 42 TRP B CA 1
ATOM 1208 C C . TRP B 1 42 ? 2.119 5.289 3.598 1 92.12 42 TRP B C 1
ATOM 1210 O O . TRP B 1 42 ? 2.807 5.16 2.582 1 92.12 42 TRP B O 1
ATOM 1220 N N . LEU B 1 43 ? 2.266 6.223 4.371 1 94.19 43 LEU B N 1
ATOM 1221 C CA . LEU B 1 43 ? 3.318 7.215 4.172 1 94.19 43 LEU B CA 1
ATOM 1222 C C . LEU B 1 43 ? 4.695 6.57 4.27 1 94.19 43 LEU B C 1
ATOM 1224 O O . LEU B 1 43 ? 5.582 6.867 3.465 1 94.19 43 LEU B O 1
ATOM 1228 N N . LEU B 1 44 ? 4.859 5.699 5.234 1 91.8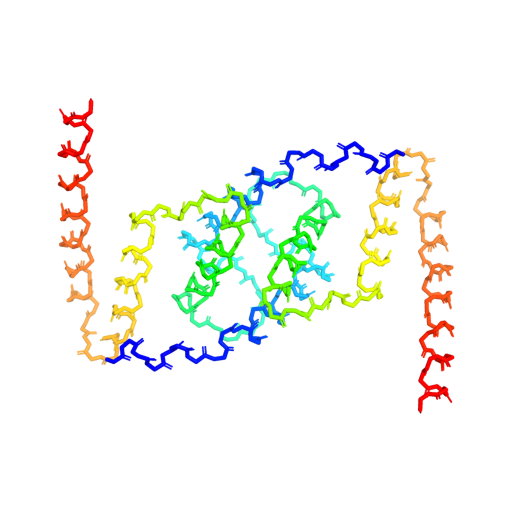1 44 LEU B N 1
ATOM 1229 C CA . LEU B 1 44 ? 6.117 4.969 5.367 1 91.81 44 LEU B CA 1
ATOM 1230 C C . LEU B 1 44 ? 6.406 4.152 4.113 1 91.81 44 LEU B C 1
ATOM 1232 O O . LEU B 1 44 ? 7.531 4.156 3.611 1 91.81 44 LEU B O 1
ATOM 1236 N N . VAL B 1 45 ? 5.414 3.521 3.646 1 92.81 45 VAL B N 1
ATOM 1237 C CA . VAL B 1 45 ? 5.555 2.695 2.451 1 92.81 45 VAL B CA 1
ATOM 1238 C C . VAL B 1 45 ? 5.941 3.57 1.262 1 92.81 45 VAL B C 1
ATOM 1240 O O . VAL B 1 45 ? 6.867 3.238 0.514 1 92.81 45 VAL B O 1
ATOM 1243 N N . LEU B 1 46 ? 5.215 4.656 1.125 1 94.62 46 LEU B N 1
ATOM 1244 C CA . LEU B 1 46 ? 5.484 5.555 0.008 1 94.62 46 LEU B CA 1
ATOM 1245 C C . LEU B 1 46 ? 6.906 6.102 0.081 1 94.62 46 LEU B C 1
ATOM 1247 O O . LEU B 1 46 ? 7.586 6.219 -0.942 1 94.62 46 LEU B O 1
ATOM 1251 N N . GLN B 1 47 ? 7.324 6.41 1.215 1 92.94 47 GLN B N 1
ATOM 1252 C CA . GLN B 1 47 ? 8.672 6.941 1.4 1 92.94 47 GLN B CA 1
ATOM 1253 C C . GLN B 1 47 ? 9.727 5.949 0.905 1 92.94 47 GLN B C 1
ATOM 1255 O O . GLN B 1 47 ? 10.641 6.324 0.167 1 92.94 47 GLN B O 1
ATOM 1260 N N . LYS B 1 48 ? 9.586 4.77 1.32 1 91.19 48 LYS B N 1
ATOM 1261 C CA . LYS B 1 48 ? 10.555 3.758 0.895 1 91.19 48 LYS B CA 1
ATOM 1262 C C . LYS B 1 48 ? 10.43 3.473 -0.599 1 91.19 48 LYS B C 1
ATOM 1264 O O . LYS B 1 48 ? 11.43 3.271 -1.285 1 91.19 48 LYS B O 1
ATOM 1269 N N . TRP B 1 49 ? 9.281 3.471 -1.04 1 91.62 49 TRP B N 1
ATOM 1270 C CA . TRP B 1 49 ? 9.016 3.236 -2.455 1 91.62 49 TRP B CA 1
ATOM 1271 C C . TRP B 1 49 ? 9.688 4.301 -3.318 1 91.62 49 TRP B C 1
ATOM 1273 O O . TRP B 1 49 ? 10.406 3.979 -4.266 1 91.62 49 TRP B O 1
ATOM 1283 N N . LEU B 1 50 ? 9.469 5.48 -2.936 1 93.5 50 LEU B N 1
ATOM 1284 C CA . LEU B 1 50 ? 10.008 6.586 -3.723 1 93.5 50 LEU B CA 1
ATOM 1285 C C . LEU B 1 50 ? 11.523 6.664 -3.592 1 93.5 50 LEU B C 1
ATOM 1287 O O . LEU B 1 50 ? 12.211 7.066 -4.531 1 93.5 50 LEU B O 1
ATOM 1291 N N . SER B 1 51 ? 11.992 6.281 -2.465 1 91.31 51 SER B N 1
ATOM 1292 C CA . SER B 1 51 ? 13.438 6.316 -2.229 1 91.31 51 SER B CA 1
ATOM 1293 C C . SER B 1 51 ? 14.18 5.43 -3.221 1 91.31 51 SER B C 1
ATOM 1295 O O . SER B 1 51 ? 15.312 5.73 -3.598 1 91.31 51 SER B O 1
ATOM 1297 N N . TRP B 1 52 ? 13.656 4.426 -3.707 1 85.56 52 TRP B N 1
ATOM 1298 C CA . TRP B 1 52 ? 14.273 3.533 -4.684 1 85.56 52 TRP B CA 1
ATOM 1299 C C . TRP B 1 52 ? 14.594 4.277 -5.977 1 85.56 52 TRP B C 1
ATOM 1301 O O . TRP B 1 52 ? 15.594 3.982 -6.637 1 85.56 52 TRP B O 1
ATOM 1311 N N . ASP B 1 53 ? 13.695 5.082 -6.281 1 88.06 53 ASP B N 1
ATOM 1312 C CA . ASP B 1 53 ? 13.914 5.898 -7.473 1 88.06 53 ASP B CA 1
ATOM 1313 C C . ASP B 1 53 ? 14.578 7.227 -7.117 1 88.06 53 ASP B C 1
ATOM 1315 O O . ASP B 1 53 ? 14.656 8.133 -7.953 1 88.06 53 ASP B O 1
ATOM 1319 N N . GLN B 1 54 ? 15.023 7.359 -5.926 1 91.88 54 GLN B N 1
ATOM 1320 C CA . GLN B 1 54 ? 15.664 8.578 -5.43 1 91.88 54 GLN B CA 1
ATOM 1321 C C . GLN B 1 54 ? 14.703 9.758 -5.469 1 91.88 54 GLN B C 1
ATOM 1323 O O . GLN B 1 54 ? 15.109 10.883 -5.762 1 91.88 54 GLN B O 1
ATOM 1328 N N . LYS B 1 55 ? 13.469 9.383 -5.336 1 93.75 55 LYS B N 1
ATOM 1329 C CA . LYS B 1 55 ? 12.445 10.406 -5.18 1 93.75 55 LYS B CA 1
ATOM 1330 C C . LYS B 1 55 ? 12.039 10.57 -3.719 1 93.75 55 LYS B C 1
ATOM 1332 O O . LYS B 1 55 ? 12.375 9.727 -2.881 1 93.75 55 LYS B O 1
ATOM 1337 N N . THR B 1 56 ? 11.398 11.711 -3.445 1 91.62 56 THR B N 1
ATOM 1338 C CA . THR B 1 56 ? 10.977 11.984 -2.074 1 91.62 56 THR B CA 1
ATOM 1339 C C . THR B 1 56 ? 9.469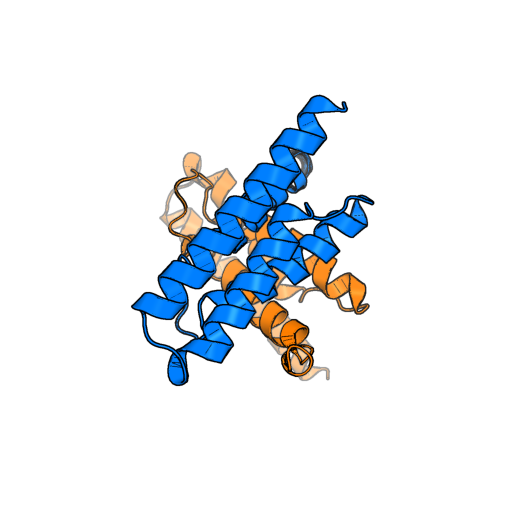 12.195 -2.008 1 91.62 56 THR B C 1
ATOM 1341 O O . THR B 1 56 ? 8.828 12.5 -3.021 1 91.62 56 THR B O 1
ATOM 1344 N N . VAL B 1 57 ? 8.906 11.93 -0.909 1 92.06 57 VAL B N 1
ATOM 1345 C CA . VAL B 1 57 ? 7.492 12.188 -0.675 1 92.06 57 VAL B CA 1
ATOM 1346 C C . VAL B 1 57 ? 7.246 13.688 -0.604 1 92.06 57 VAL B C 1
ATOM 1348 O O . VAL B 1 57 ? 8.039 14.43 -0.016 1 92.06 57 VAL B O 1
ATOM 1351 N N . PRO B 1 58 ? 6.176 14.141 -1.205 1 90.81 58 PRO B N 1
ATOM 1352 C CA . PRO B 1 58 ? 5.832 15.555 -1.089 1 90.81 58 PRO B CA 1
ATOM 1353 C C . PRO B 1 58 ? 5.738 16.031 0.362 1 90.81 58 PRO B C 1
ATOM 1355 O O . PRO B 1 58 ? 5.062 15.391 1.177 1 90.81 58 PRO B O 1
ATOM 1358 N N . ALA B 1 59 ? 6.309 17.109 0.625 1 89.38 59 ALA B N 1
ATOM 1359 C CA . ALA B 1 59 ? 6.355 17.641 1.979 1 89.38 59 ALA B CA 1
ATOM 1360 C C . ALA B 1 59 ? 4.953 17.906 2.512 1 89.38 59 ALA B C 1
ATOM 1362 O O . ALA B 1 59 ? 4.684 17.719 3.699 1 89.38 59 ALA B O 1
ATOM 1363 N N . ALA B 1 60 ? 4.086 18.406 1.614 1 90.38 60 ALA B N 1
ATOM 1364 C CA . ALA B 1 60 ? 2.717 18.719 2.016 1 90.38 60 ALA B CA 1
ATOM 1365 C C . ALA B 1 60 ? 2 17.484 2.547 1 90.38 60 ALA B C 1
ATOM 1367 O O . ALA B 1 60 ? 1.29 17.547 3.551 1 90.38 60 ALA B O 1
ATOM 1368 N N . LEU B 1 61 ? 2.238 16.406 1.842 1 92 61 LEU B N 1
ATOM 1369 C CA . LEU B 1 61 ? 1.613 15.156 2.246 1 92 61 LEU B CA 1
ATOM 1370 C C . LEU B 1 61 ? 2.164 14.68 3.588 1 92 61 LEU B C 1
ATOM 1372 O O . LEU B 1 61 ? 1.4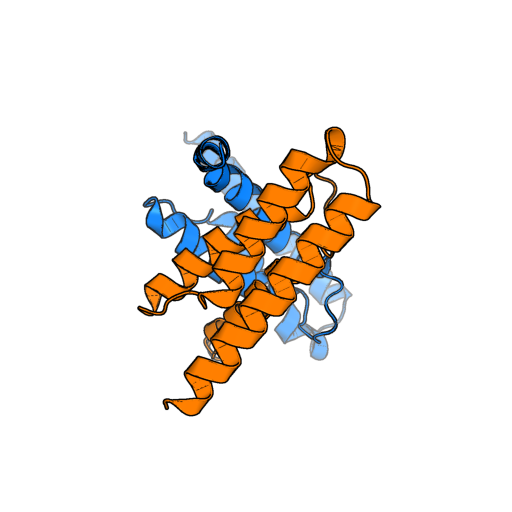07 14.234 4.449 1 92 61 LEU B O 1
ATOM 1376 N N . GLN B 1 62 ? 3.404 14.773 3.744 1 91.62 62 GLN B N 1
ATOM 1377 C CA . GLN B 1 62 ? 4.066 14.391 4.984 1 91.62 62 GLN B CA 1
ATOM 1378 C C . GLN B 1 62 ? 3.588 15.25 6.152 1 91.62 62 GLN B C 1
ATOM 1380 O O . GLN B 1 62 ? 3.248 14.727 7.215 1 91.62 62 GLN B O 1
ATOM 1385 N N . ARG B 1 63 ? 3.535 16.562 5.996 1 91.75 63 ARG B N 1
ATOM 1386 C CA . ARG B 1 63 ? 3.109 17.5 7.039 1 91.75 63 ARG B CA 1
ATOM 1387 C C . ARG B 1 63 ? 1.649 17.266 7.418 1 91.75 63 ARG B C 1
ATOM 1389 O O . ARG B 1 63 ? 1.299 17.281 8.602 1 91.75 63 ARG B O 1
ATOM 1396 N N . GLU B 1 64 ? 0.866 17.016 6.379 1 93.31 64 GLU B N 1
ATOM 1397 C CA . GLU B 1 64 ? -0.554 16.781 6.625 1 93.31 64 GLU B CA 1
ATOM 1398 C C . GLU B 1 64 ? -0.774 15.5 7.434 1 93.31 64 GLU B C 1
ATOM 1400 O O . GLU B 1 64 ? -1.572 15.484 8.375 1 93.31 64 GLU B O 1
ATOM 1405 N N . THR B 1 65 ? -0.088 14.461 7.074 1 93.12 65 THR B N 1
ATOM 1406 C CA . THR B 1 65 ? -0.234 13.188 7.773 1 93.12 65 THR B CA 1
ATOM 1407 C C . THR B 1 65 ? 0.188 13.328 9.234 1 93.12 65 THR B C 1
ATOM 1409 O O . THR B 1 65 ? -0.493 12.828 10.133 1 93.12 65 THR B O 1
ATOM 1412 N N . LYS B 1 66 ? 1.288 14.039 9.398 1 91.12 66 LYS B N 1
ATOM 1413 C CA . LYS B 1 66 ? 1.77 14.242 10.766 1 91.12 66 LYS B CA 1
ATOM 1414 C C . LYS B 1 66 ? 0.781 15.078 11.578 1 91.12 66 LYS B C 1
ATOM 1416 O O . LYS B 1 66 ? 0.556 14.805 12.758 1 91.12 66 LYS B O 1
ATOM 1421 N N . PHE B 1 67 ? 0.233 16.078 10.969 1 94.81 67 PHE B N 1
ATOM 1422 C CA . PHE B 1 67 ? -0.745 16.922 11.648 1 94.81 67 PHE B CA 1
ATOM 1423 C C . PHE B 1 67 ? -1.992 16.125 12.008 1 94.81 67 PHE B C 1
ATOM 1425 O O . PHE B 1 67 ? -2.533 16.25 13.102 1 94.81 67 PHE B O 1
ATOM 1432 N N . LEU B 1 68 ? -2.477 15.227 11.086 1 93.31 68 LEU B N 1
ATOM 1433 C CA . LEU B 1 68 ? -3.654 14.398 11.328 1 93.31 68 LEU B CA 1
ATOM 1434 C C . LEU B 1 68 ? -3.408 13.422 12.469 1 93.31 68 LEU B C 1
ATOM 1436 O O . LEU B 1 68 ? -4.324 13.109 13.234 1 93.31 68 LEU B O 1
ATOM 1440 N N . LEU B 1 69 ? -2.178 12.953 12.594 1 90.5 69 LEU B N 1
ATOM 1441 C CA . LEU B 1 69 ? -1.828 12.094 13.727 1 90.5 69 LEU B CA 1
ATOM 1442 C C . LEU B 1 69 ? -1.932 12.867 15.039 1 90.5 69 LEU B C 1
ATOM 1444 O O . LEU B 1 69 ? -2.391 12.32 16.047 1 90.5 69 LEU B O 1
ATOM 1448 N N . LEU B 1 70 ? -1.487 14.133 15.008 1 91.88 70 LEU B N 1
ATOM 1449 C CA . LEU B 1 70 ? -1.572 14.977 16.188 1 91.88 70 LEU B CA 1
ATOM 1450 C C . LEU B 1 70 ? -3.025 15.219 16.594 1 91.88 70 LEU B C 1
ATOM 1452 O O . LEU B 1 70 ? -3.373 15.148 17.766 1 91.88 70 LEU B O 1
ATOM 1456 N N . LEU B 1 71 ? -3.875 15.445 15.617 1 92.62 71 LEU B N 1
ATOM 1457 C CA . LEU B 1 71 ? -5.293 15.648 15.898 1 92.62 71 LEU B CA 1
ATOM 1458 C C . LEU B 1 71 ? -5.91 14.414 16.531 1 92.62 71 LEU B C 1
ATOM 1460 O O . LEU B 1 71 ? -6.727 14.523 17.453 1 92.62 71 LEU B O 1
ATOM 1464 N N . GLU B 1 72 ? -5.496 13.297 16.062 1 88.88 72 GLU B N 1
ATOM 1465 C CA . GLU B 1 72 ? -6 12.047 16.625 1 88.88 72 GLU B CA 1
ATOM 1466 C C . GLU B 1 72 ? -5.586 11.891 18.078 1 88.88 72 GLU B C 1
ATOM 1468 O O . GLU B 1 72 ? -6.371 11.414 18.906 1 88.88 72 GLU B O 1
ATOM 1473 N N . GLU B 1 73 ? -4.426 12.242 18.328 1 87.56 73 GLU B N 1
ATOM 1474 C CA . GLU B 1 73 ? -3.938 12.156 19.703 1 87.56 73 GLU B CA 1
ATOM 1475 C C . GLU B 1 73 ? -4.734 13.07 20.625 1 87.56 73 GLU B C 1
ATOM 1477 O O . GLU B 1 73 ? -4.887 12.773 21.812 1 87.56 73 GLU B O 1
ATOM 1482 N N . LEU B 1 74 ? -5.234 14.086 20.141 1 91.88 74 LEU B N 1
ATOM 1483 C CA . LEU B 1 74 ? -5.953 15.078 20.938 1 91.88 74 LEU B CA 1
ATOM 1484 C C . LEU B 1 74 ? -7.445 14.766 20.984 1 91.88 74 LEU B C 1
ATOM 1486 O O . LEU B 1 74 ? -8.203 15.43 21.688 1 91.88 74 LEU B O 1
ATOM 1490 N N . GLU B 1 75 ? -7.895 13.781 20.266 1 87 75 GLU B N 1
ATOM 1491 C CA . GLU B 1 75 ? -9.312 13.5 20.062 1 87 75 GLU B CA 1
ATOM 1492 C C . GLU B 1 75 ? -10.031 13.289 21.391 1 87 75 GLU B C 1
ATOM 1494 O O . GLU B 1 75 ? -11.172 13.719 21.562 1 87 75 GLU B O 1
ATOM 1499 N N . LYS B 1 76 ? -9.383 12.648 22.234 1 90.12 76 LYS B N 1
ATOM 1500 C CA . LYS B 1 76 ? -10.016 12.359 23.516 1 90.12 76 LYS B CA 1
ATOM 1501 C C . LYS B 1 76 ? -10.023 13.602 24.406 1 90.12 76 LYS B C 1
ATOM 1503 O O . LYS B 1 76 ? -10.836 13.703 25.328 1 90.12 76 LYS B O 1
ATOM 1508 N N . ASP B 1 77 ? -9.164 14.469 24.219 1 92.81 77 ASP B N 1
ATOM 1509 C CA . ASP B 1 77 ? -8.938 15.609 25.094 1 92.81 77 ASP B CA 1
ATOM 1510 C C . ASP B 1 77 ? -9.539 16.891 24.516 1 92.81 77 ASP B C 1
ATOM 1512 O O . ASP B 1 77 ? -9.586 17.922 25.188 1 92.81 77 ASP B O 1
ATOM 1516 N N . ALA B 1 78 ? -9.922 16.891 23.281 1 93.75 78 ALA B N 1
ATOM 1517 C CA . ALA B 1 78 ? -10.398 18.094 22.609 1 93.75 78 ALA B CA 1
ATOM 1518 C C . ALA B 1 78 ? -11.789 17.891 22.031 1 93.75 78 ALA B C 1
ATOM 1520 O O . ALA B 1 78 ? -12.125 16.781 21.578 1 93.75 78 ALA B O 1
ATOM 1521 N N . SER B 1 79 ? -12.539 18.969 21.984 1 95.81 79 SER B N 1
ATOM 1522 C CA . SER B 1 79 ? -13.867 18.906 21.359 1 95.81 79 SER B CA 1
ATOM 1523 C C . SER B 1 79 ? -13.773 18.938 19.844 1 95.81 79 SER B C 1
ATOM 1525 O O . SER B 1 79 ? -12.758 19.375 19.281 1 95.81 79 SER B O 1
ATOM 1527 N N . ASP B 1 80 ? -14.812 18.5 19.156 1 94.5 80 ASP B N 1
ATOM 1528 C CA . ASP B 1 80 ? -14.859 18.531 17.703 1 94.5 80 ASP B CA 1
ATOM 1529 C C . ASP B 1 80 ? -14.664 19.953 17.172 1 94.5 80 ASP B C 1
ATOM 1531 O O . ASP B 1 80 ? -14.039 20.141 16.125 1 94.5 80 ASP B O 1
ATOM 1535 N N . GLU B 1 81 ? -15.242 20.828 17.922 1 96.38 81 GLU B N 1
ATOM 1536 C CA . GLU B 1 81 ? -15.102 22.219 17.516 1 96.38 81 GLU B CA 1
ATOM 1537 C C . GLU B 1 81 ? -13.641 22.641 17.5 1 96.38 81 GLU B C 1
ATOM 1539 O O . GLU B 1 81 ? -13.172 23.266 16.531 1 96.38 81 GLU B O 1
ATOM 1544 N N . VAL B 1 82 ? -12.938 22.328 18.547 1 96.56 82 VAL B N 1
ATOM 154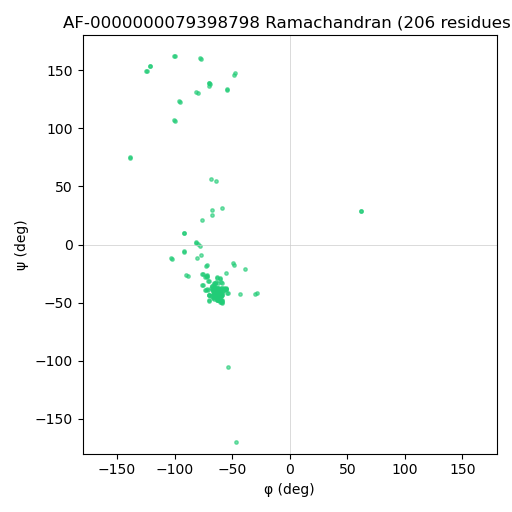5 C CA . VAL B 1 82 ? -11.523 22.656 18.672 1 96.56 82 VAL B CA 1
ATOM 1546 C C . VAL B 1 82 ? -10.719 21.953 17.578 1 96.56 82 VAL B C 1
ATOM 1548 O O . VAL B 1 82 ? -9.852 22.547 16.953 1 96.56 82 VAL B O 1
ATOM 1551 N N . LEU B 1 83 ? -11.055 20.703 17.422 1 95.94 83 LEU B N 1
ATOM 1552 C CA . LEU B 1 83 ? -10.328 19.922 16.422 1 95.94 83 LEU B CA 1
ATOM 1553 C C . LEU B 1 83 ? -10.562 20.5 15.023 1 95.94 83 LEU B C 1
ATOM 1555 O O . LEU B 1 83 ? -9.625 20.594 14.219 1 95.94 83 LEU B O 1
ATOM 1559 N N . THR B 1 84 ? -11.82 20.906 14.734 1 96.56 84 THR B N 1
ATOM 1560 C CA . THR B 1 84 ? -12.148 21.516 13.453 1 96.56 84 THR B CA 1
ATOM 1561 C C . THR B 1 84 ? -11.383 22.828 13.273 1 96.56 84 THR B C 1
ATOM 1563 O O . THR B 1 84 ? -10.836 23.094 12.195 1 96.56 84 THR B O 1
ATOM 1566 N N . GLU B 1 85 ? -11.32 23.562 14.266 1 96.56 85 GLU B N 1
ATOM 1567 C CA . GLU B 1 85 ? -10.617 24.828 14.195 1 96.56 85 GLU B CA 1
ATOM 1568 C C . GLU B 1 85 ? -9.117 24.625 13.977 1 96.56 85 GLU B C 1
ATOM 1570 O O . GLU B 1 85 ? -8.5 25.344 13.195 1 96.56 85 GLU B O 1
ATOM 1575 N N . LEU B 1 86 ? -8.609 23.656 14.727 1 96.06 86 LEU B N 1
ATOM 1576 C CA . LEU B 1 86 ? -7.195 23.328 14.57 1 96.06 86 LEU B CA 1
ATOM 1577 C C . LEU B 1 86 ? -6.895 22.875 13.141 1 96.06 86 LEU B C 1
ATOM 1579 O O . LEU B 1 86 ? -5.895 23.297 12.555 1 96.06 86 LEU B O 1
ATOM 1583 N N . TYR B 1 87 ? -7.738 22.094 12.586 1 95 87 TYR B N 1
ATOM 1584 C CA . TYR B 1 87 ? -7.539 21.609 11.227 1 95 87 TYR B CA 1
ATOM 1585 C C . TYR B 1 87 ? -7.609 22.75 10.227 1 95 87 TYR B C 1
ATOM 1587 O O . TYR B 1 87 ? -6.777 22.844 9.32 1 95 87 TYR B O 1
ATOM 1595 N N . GLU B 1 88 ? -8.609 23.625 10.32 1 95.62 88 GLU B N 1
ATOM 1596 C CA . GLU B 1 88 ? -8.766 24.75 9.414 1 95.62 88 GLU B CA 1
ATOM 1597 C C . GLU B 1 88 ? -7.555 25.688 9.477 1 95.62 88 GLU B C 1
ATOM 1599 O O . GLU B 1 88 ? -7.094 26.172 8.445 1 95.62 88 GLU B O 1
ATOM 1604 N N . ALA B 1 89 ? -7.086 25.953 10.664 1 94.75 89 ALA B N 1
ATOM 1605 C CA . ALA B 1 89 ? -5.887 26.766 10.828 1 94.75 89 ALA B CA 1
ATOM 1606 C C . ALA B 1 89 ? -4.691 26.141 10.117 1 94.75 89 ALA B C 1
ATOM 1608 O O . ALA B 1 89 ? -3.916 26.828 9.461 1 94.75 89 ALA B O 1
ATOM 1609 N N . PHE B 1 90 ? -4.578 24.875 10.273 1 95.38 90 PHE B N 1
ATOM 1610 C CA . PHE B 1 90 ? -3.516 24.156 9.594 1 95.38 90 PHE B CA 1
ATOM 1611 C C . PHE B 1 90 ? -3.617 24.328 8.086 1 95.38 90 PHE B C 1
ATOM 1613 O O . PHE B 1 90 ? -2.617 24.594 7.418 1 95.38 90 PHE B O 1
ATOM 1620 N N . GLU B 1 91 ? -4.82 24.109 7.602 1 92.12 91 GLU B N 1
ATOM 1621 C CA . GLU B 1 91 ? -5.027 24.234 6.164 1 92.12 91 GLU B CA 1
ATOM 1622 C C . GLU B 1 91 ? -4.691 25.641 5.668 1 92.12 91 GLU B C 1
ATOM 1624 O O . GLU B 1 91 ? -4.086 25.797 4.609 1 92.12 91 GLU B O 1
ATOM 1629 N N . CYS B 1 92 ? -5.105 26.562 6.348 1 92 92 CYS B N 1
ATOM 1630 C CA . CYS B 1 92 ? -4.832 27.953 5.996 1 92 92 CYS B CA 1
ATOM 1631 C C . CYS B 1 92 ? -3.33 28.219 5.941 1 92 92 CYS B C 1
ATOM 1633 O O . CYS B 1 92 ? -2.848 28.906 5.039 1 92 92 CYS B O 1
ATOM 1635 N N . THR B 1 93 ? -2.611 27.594 6.852 1 91.06 93 THR B N 1
ATOM 1636 C CA . THR B 1 93 ? -1.165 27.781 6.898 1 91.06 93 THR B CA 1
ATOM 1637 C C . THR B 1 93 ? -0.494 27.047 5.734 1 91.06 93 THR B C 1
ATOM 1639 O O . THR B 1 93 ? 0.454 27.562 5.141 1 91.06 93 THR B O 1
ATOM 1642 N N . GLN B 1 94 ? -0.953 25.859 5.383 1 87.62 94 GLN B N 1
ATOM 1643 C CA . GLN B 1 94 ? -0.363 25.094 4.297 1 87.62 94 GLN B CA 1
ATOM 1644 C C . GLN B 1 94 ? -0.559 25.781 2.955 1 87.62 94 GLN B C 1
ATOM 1646 O O . GLN B 1 94 ? 0.328 25.766 2.1 1 87.62 94 GLN B O 1
ATOM 1651 N N . ASN B 1 95 ? -1.726 26.234 2.756 1 82.94 95 ASN B N 1
ATOM 1652 C CA . ASN B 1 95 ? -2.035 26.922 1.51 1 82.94 95 ASN B CA 1
ATOM 1653 C C . ASN B 1 95 ? -1.194 28.188 1.346 1 82.94 95 ASN B C 1
ATOM 1655 O O . ASN B 1 95 ? -0.791 28.531 0.232 1 82.94 95 ASN B O 1
ATOM 1659 N N . ARG B 1 96 ? -0.961 28.859 2.348 1 78.38 96 ARG B N 1
ATOM 1660 C CA . ARG B 1 96 ? -0.114 30.047 2.297 1 78.38 96 ARG B CA 1
ATOM 1661 C C . ARG B 1 96 ? 1.312 29.688 1.898 1 78.38 96 ARG B C 1
ATOM 1663 O O . ARG B 1 96 ? 1.942 30.391 1.111 1 78.38 96 ARG B O 1
ATOM 1670 N N . HIS B 1 97 ? 1.69 28.578 2.398 1 76 97 HIS B N 1
ATOM 1671 C CA . HIS B 1 97 ? 3.039 28.125 2.08 1 76 97 HIS B CA 1
ATOM 1672 C C . HIS B 1 97 ? 3.141 27.672 0.628 1 76 97 HIS B C 1
ATOM 1674 O O . HIS B 1 97 ? 4.145 27.938 -0.039 1 76 97 HIS B O 1
ATOM 1680 N N . GLU B 1 98 ? 2.182 27.016 0.03 1 72.94 98 GLU B N 1
ATOM 1681 C CA . GLU B 1 98 ? 2.188 26.531 -1.345 1 72.94 98 GLU B CA 1
ATOM 1682 C C . GLU B 1 98 ? 2.107 27.672 -2.342 1 72.94 98 GLU B C 1
ATOM 1684 O O . GLU B 1 98 ? 2.773 27.656 -3.377 1 72.94 98 GLU B O 1
ATOM 1689 N N . SER B 1 99 ? 1.22 28.594 -2.014 1 71.75 99 SER B N 1
ATOM 1690 C CA . SER B 1 99 ? 1.102 29.766 -2.867 1 71.75 99 SER B CA 1
ATOM 1691 C C . SER B 1 99 ? 2.412 30.547 -2.914 1 71.75 99 SER B C 1
ATOM 1693 O O . SER B 1 99 ? 2.803 31.047 -3.971 1 71.75 99 SER B O 1
ATOM 1695 N N . ASP B 1 100 ? 3.062 30.656 -1.876 1 70.12 100 ASP B N 1
ATOM 1696 C CA . ASP B 1 100 ? 4.336 31.359 -1.816 1 70.12 100 ASP B CA 1
ATOM 1697 C C . ASP B 1 100 ? 5.414 30.625 -2.609 1 70.12 100 ASP B C 1
ATOM 1699 O O . ASP B 1 100 ? 6.27 31.266 -3.236 1 70.12 100 ASP B O 1
ATOM 1703 N N . ARG B 1 101 ? 5.379 29.297 -2.6 1 59.5 101 ARG B N 1
ATOM 1704 C CA . ARG B 1 101 ? 6.34 28.484 -3.342 1 59.5 101 ARG B CA 1
ATOM 1705 C C . ARG B 1 101 ? 6.105 28.609 -4.844 1 59.5 101 ARG B C 1
ATOM 1707 O O . ARG B 1 101 ? 7.059 28.656 -5.625 1 59.5 101 ARG B O 1
ATOM 1714 N N . LYS B 1 102 ? 4.973 28.484 -5.297 1 64.88 102 LYS B N 1
ATOM 1715 C CA . LYS B 1 102 ? 4.648 28.625 -6.715 1 64.88 102 LYS B CA 1
ATOM 1716 C C . LYS B 1 102 ? 5.039 30 -7.242 1 64.88 102 LYS B C 1
ATOM 1718 O O . LYS B 1 102 ? 5.305 30.156 -8.438 1 64.88 102 LYS B O 1
ATOM 1723 N N . ARG B 1 103 ? 4.973 31.031 -6.453 1 58.47 103 ARG B N 1
ATOM 1724 C CA . ARG B 1 103 ? 5.332 32.375 -6.84 1 58.47 103 ARG B CA 1
ATOM 1725 C C . ARG B 1 103 ? 6.844 32.531 -6.988 1 58.47 103 ARG B C 1
ATOM 1727 O O . ARG B 1 103 ? 7.324 33.469 -7.633 1 58.47 103 ARG B O 1
ATOM 1734 N N . LYS B 1 104 ? 7.453 31.812 -6.375 1 58.09 104 LYS B N 1
ATOM 1735 C CA . LYS B 1 104 ? 8.906 31.969 -6.453 1 58.09 104 LYS B CA 1
ATOM 1736 C C . LYS B 1 104 ? 9.484 31.125 -7.586 1 58.09 104 LYS B C 1
ATOM 1738 O O . LYS B 1 104 ? 10.609 31.359 -8.031 1 58.09 104 LYS B O 1
ATOM 1743 N N . ASN B 1 105 ? 8.828 30.016 -8 1 49.41 105 ASN B N 1
ATOM 1744 C CA . ASN B 1 105 ? 9.375 29.297 -9.141 1 49.41 105 ASN B CA 1
ATOM 1745 C C . ASN B 1 105 ? 8.883 29.875 -10.461 1 49.41 105 ASN B C 1
ATOM 1747 O O . ASN B 1 105 ? 7.691 30.141 -10.625 1 49.41 105 ASN B O 1
#

InterPro domains:
  IPR028730 Zinc finger FYVE domain-containing protein 26 [PTHR46591] (1-95)

Organism: Sphenodon punctatus (NCBI:txid8508)

Foldseek 3Di:
DVVPVPPCVLVVLLVVLLVCLVFVPPDPDPDDDDSLNSSVVSQVVNQVSQVVVPHGDDPLSVVLSVVVVVLVVCVVVDDPVVSVVSVVVVVVVSVVVVVVVVVVD/DVVVVVPPVLVVLLVVLLVCLVFVPPDPDPDDDDSLRSSVVSQVVNQVSQVVVPHGDDPLSVVLSVVVVVLVVCVVVDDPVVSVVSVVVVVVVSVVVVVVVVVVD

Secondary structure (DSSP, 8-state):
-TTGGGSTHHHHHHHHHHHHHH-GGGB--SS---HHHHHHHHHHHHHHHHHHTT----HHHHHHHHHHHHHHHHTTTS-HHHHHHHHHHHHHHHHHHHHHHHHH-/-TTGGGSSHHHHHHHHHHHHHH-GGGB--SS---HHHHHHHHHHHHHHHHHHTT----HHHHHHHHHHHHHHHHTTTS-HHHHHHHHHHHHHHHHHHHHHHHHH-

Nearest PDB structures (foldseek):
  5tgw-assembly1_A  TM=3.572E-01  e=9.346E+00  Escherichia coli
  7byl-assembly1_A  TM=2.482E-01  e=5.345E+00  Aequorea victoria
  8xxv-assembly1_A  TM=4.918E-01  e=9.440E+00  Homo sapiens
  7byl-assembly1_A  TM=2.482E-01  e=5.701E+00  Aequorea victoria

Sequence (210 aa):
QLHQWQEDGSEKVDVILQALIACPSQLRFGQKCSPQRLGWLWLLVLQKWLSWDQKTVPAALQRETKFLLLLEELEKDASDEVLTELYEAFECTQNRHESDRKRKNQLHQWQEDGSEKVDVILQALIACPSQLRFGQKCSPQRLGWLWLLVLQKWLSWDQKTVPAALQRETKFLLLLEELEKDASDEVLTELYEAFECTQNRHESDRKRKN